Protein AF-0000000078326187 (afdb_homodimer)

Foldseek 3Di:
DDPCDPVNVVLFPDKDAWFVVQLVVQLVVCVVLVHHSCPDVDPQWGMKTANVVQQKIKTAHDAKDWDAPVVVGKIKIFGRMWIFRGHRPDTHPIPRMDIDDDDDDADWDDKDADVVHPQKIKTAGPVGDIDIDGPVVVDDDPPDDDDDD/DDPCDPVNVVLFPDKDAWFPVQLVVQLVVCVVLVHHSCPDVDPQWGMKTANPVQQKIKTAHDAKDWDAPVVVGKIKIFGRMWIFRGHRPDTHPIPRMDIDDDDDDADWDDKDADVVHPQKIKTAGPVGDIDIDGPVVVDDDPPDDDDDD

Secondary structure (DSSP, 8-state):
--S--HHHHHH-SEEEESHHHHHHHHHHHHHHTT--TTS----SEEEEEEETTTTEEEEEESS-EEEEETTTTEEEEEEEEEEEEEETTEEEEEEEEEEEE--EEEE--EEEE-SS--SEEEEE-TTS-EEEEEGGGG---TT------/--S--HHHHHH-SEEEESHHHHHHHHHHHHHHTT--TTS----SEEEEEEETTTTEEEEEESS-EEEEETTTTEEEEEEEEEEEEEETTEEEEEEEEEEEE--EEEEP-EEEE-SS--SEEEEE-TTS-EEEEEGGGG---TT------

Sequence (298 aa):
MSQVTEEIRAKATEKYTGHEICQEKSKTLLVEMGLPNGLLPLQDIVECGIIRETGYVWLIQKKKVEHKFEKIGKLVSYATEVTAIIEKGKIKKLTGVKTKELLLWVTLSDIYLDDPPTGKITFKTPTGLYRTFPTSAFEVADGVAVKEVMSQVTEEIRAKATEKYTGHEICQEKSKTLLVEMGLPNGLLPLQDIVECGIIRETGYVWLIQKKKVEHKFEKIGKLVSYATEVTAIIEKGKIKKLTGVKTKELLLWVTLSDIYLDDPPTGKITFKTPTGLYRTFPTSAFEVADGVAVKEV

Structure (mmCIF, N/CA/C/O backbone):
data_AF-0000000078326187-model_v1
#
l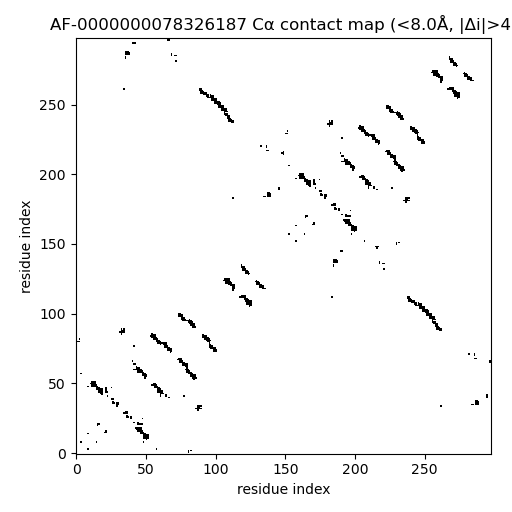oop_
_entity.id
_entity.type
_entity.pdbx_description
1 polymer 'Uncharacterized protein'
#
loop_
_atom_site.group_PDB
_atom_site.id
_atom_site.type_symbol
_atom_site.label_atom_id
_atom_site.label_alt_id
_atom_site.label_comp_id
_atom_site.label_asym_id
_atom_site.label_entity_id
_atom_site.label_seq_id
_atom_site.pdbx_PDB_ins_code
_atom_site.Cartn_x
_atom_site.Cartn_y
_atom_site.Cartn_z
_atom_site.occupancy
_atom_site.B_iso_or_equiv
_atom_site.auth_seq_id
_atom_site.auth_comp_id
_atom_site.auth_asym_id
_atom_site.auth_atom_id
_atom_site.pdbx_PDB_model_num
ATOM 1 N N . MET A 1 1 ? -15.086 -16.047 -16.5 1 64.56 1 MET A N 1
ATOM 2 C CA . MET A 1 1 ? -15.125 -17.297 -17.234 1 64.56 1 MET A CA 1
ATOM 3 C C . MET A 1 1 ? -13.82 -18.078 -17.047 1 64.56 1 MET A C 1
ATOM 5 O O . MET A 1 1 ? -12.766 -17.469 -16.828 1 64.56 1 MET A O 1
ATOM 9 N N . SER A 1 2 ? -13.992 -19.422 -16.891 1 82.38 2 SER A N 1
ATOM 10 C CA . SER A 1 2 ? -12.789 -20.234 -16.734 1 82.38 2 SER A CA 1
ATOM 11 C C . SER A 1 2 ? -11.938 -20.219 -18 1 82.38 2 SER A C 1
ATOM 13 O O . SER A 1 2 ? -12.461 -20.234 -19.109 1 82.38 2 SER A O 1
ATOM 15 N N . GLN A 1 3 ? -10.734 -20.047 -17.844 1 89.44 3 GLN A N 1
ATOM 16 C CA . GLN A 1 3 ? -9.797 -20.109 -18.969 1 89.44 3 GLN A CA 1
ATOM 17 C C . GLN A 1 3 ? -9.508 -21.547 -19.375 1 89.44 3 GLN A C 1
ATOM 19 O O . GLN A 1 3 ? -9.031 -21.797 -20.484 1 89.44 3 GLN A O 1
ATOM 24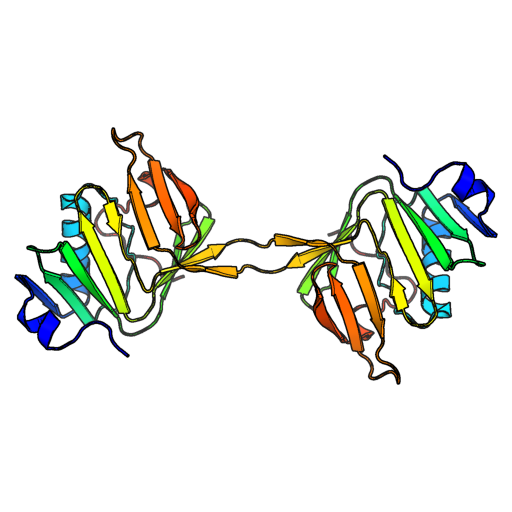 N N . VAL A 1 4 ? -9.883 -22.5 -18.547 1 95.5 4 VAL A N 1
ATOM 25 C CA . VAL A 1 4 ? -9.625 -23.906 -18.828 1 95.5 4 VAL A CA 1
ATOM 26 C C . VAL A 1 4 ? -10.883 -24.562 -19.391 1 95.5 4 VAL A C 1
ATOM 28 O O . VAL A 1 4 ? -11.719 -25.062 -18.641 1 95.5 4 VAL A O 1
ATOM 31 N N . THR A 1 5 ? -10.867 -24.641 -20.75 1 93.81 5 THR A N 1
ATOM 32 C CA . THR A 1 5 ? -12.031 -25.172 -21.453 1 93.81 5 THR A CA 1
ATOM 33 C C . THR A 1 5 ? -11.883 -26.688 -21.672 1 93.81 5 THR A C 1
ATOM 35 O O . THR A 1 5 ? -10.812 -27.25 -21.406 1 93.81 5 THR A O 1
ATOM 38 N N . GLU A 1 6 ? -12.984 -27.281 -22.109 1 94.25 6 GLU A N 1
ATOM 39 C CA . GLU A 1 6 ? -12.945 -28.703 -22.453 1 94.25 6 GLU A CA 1
ATOM 40 C C . GLU A 1 6 ? -11.953 -28.969 -23.578 1 94.25 6 GLU A C 1
ATOM 42 O O . GLU A 1 6 ? -11.305 -30.031 -23.594 1 94.25 6 GLU A O 1
ATOM 47 N N . GLU A 1 7 ? -11.82 -28.047 -24.406 1 93.5 7 GLU A N 1
ATOM 48 C CA . GLU A 1 7 ? -10.852 -28.156 -25.484 1 93.5 7 GLU A CA 1
ATOM 49 C C . GLU A 1 7 ? -9.422 -28.203 -24.953 1 93.5 7 GLU A C 1
ATOM 51 O O . GLU A 1 7 ? -8.586 -28.969 -25.438 1 93.5 7 GLU A O 1
ATOM 56 N N . ILE A 1 8 ? -9.172 -27.438 -24.016 1 94.12 8 ILE A N 1
ATOM 57 C CA . ILE A 1 8 ? -7.855 -27.406 -23.391 1 94.12 8 ILE A CA 1
ATOM 58 C C . ILE A 1 8 ? -7.602 -28.719 -22.656 1 94.12 8 ILE A C 1
ATOM 60 O O . ILE A 1 8 ? -6.535 -29.312 -22.797 1 94.12 8 ILE A O 1
ATOM 64 N N . ARG A 1 9 ? -8.586 -29.156 -22.016 1 96 9 ARG A N 1
ATOM 65 C CA . ARG A 1 9 ? -8.469 -30.422 -21.281 1 96 9 ARG A CA 1
ATOM 66 C C . ARG A 1 9 ? -8.203 -31.578 -22.234 1 96 9 ARG A C 1
ATOM 68 O O . ARG A 1 9 ? -7.43 -32.5 -21.906 1 96 9 ARG A O 1
ATOM 75 N N . ALA A 1 10 ? -8.789 -31.484 -23.344 1 95.56 10 ALA A N 1
ATOM 76 C CA . ALA A 1 10 ? -8.656 -32.562 -24.328 1 95.56 10 ALA A CA 1
ATOM 77 C C . ALA A 1 10 ? -7.242 -32.594 -24.891 1 95.56 10 ALA A C 1
ATOM 79 O O . ALA A 1 10 ? -6.777 -33.656 -25.328 1 95.56 10 ALA A O 1
ATOM 80 N N . LYS A 1 11 ? -6.578 -31.5 -24.875 1 95.69 11 LYS A N 1
ATOM 81 C CA . LYS A 1 11 ? -5.234 -31.422 -25.453 1 95.69 11 LYS A CA 1
ATOM 82 C C . LYS A 1 11 ? -4.172 -31.703 -24.391 1 95.69 11 LYS A C 1
ATOM 84 O O . LYS A 1 11 ? -2.98 -31.766 -24.703 1 95.69 11 LYS A O 1
ATOM 89 N N . ALA A 1 12 ? -4.617 -31.969 -23.219 1 97.06 12 ALA A N 1
ATOM 90 C CA . ALA A 1 12 ? -3.682 -32.125 -22.109 1 97.06 12 ALA A CA 1
ATOM 91 C C . ALA A 1 12 ? -2.801 -33.344 -22.297 1 97.06 12 ALA A C 1
ATOM 93 O O . ALA A 1 12 ? -3.295 -34.406 -22.641 1 97.06 12 ALA A O 1
ATOM 94 N N . THR A 1 13 ? -1.496 -33.156 -22.109 1 97.5 13 THR A N 1
ATOM 95 C CA . THR A 1 13 ? -0.589 -34.312 -22.047 1 97.5 13 THR A CA 1
ATOM 96 C C . THR A 1 13 ? -0.765 -35.062 -20.734 1 97.5 13 THR A C 1
ATOM 98 O O . THR A 1 13 ? -0.674 -36.281 -20.719 1 97.5 13 THR A O 1
ATOM 101 N N . GLU A 1 14 ? -0.889 -34.312 -19.656 1 97.75 14 GLU A N 1
ATOM 102 C CA . GLU A 1 14 ? -1.167 -34.844 -18.328 1 97.75 14 GLU A CA 1
ATOM 103 C C . GLU A 1 14 ? -2.307 -34.062 -17.656 1 97.75 14 GLU A C 1
ATOM 105 O O . GLU A 1 14 ? -2.4 -32.844 -17.797 1 97.75 14 GLU A O 1
ATOM 110 N N . LYS A 1 15 ? -3.158 -34.812 -17 1 98 15 L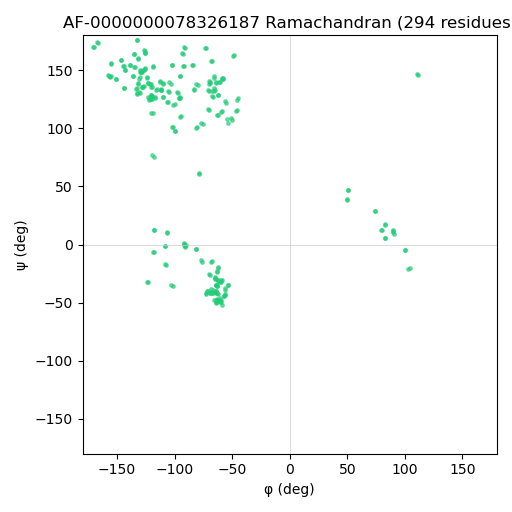YS A N 1
ATOM 111 C CA . LYS A 1 15 ? -4.238 -34.25 -16.203 1 98 15 LYS A CA 1
ATOM 112 C C . LYS A 1 15 ? -4.504 -35.062 -14.953 1 98 15 LYS A C 1
ATOM 114 O O . LYS A 1 15 ? -4.586 -36.312 -15.023 1 98 15 LYS A O 1
ATOM 119 N N . TYR A 1 16 ? -4.656 -34.406 -13.867 1 98.06 16 TYR A N 1
ATOM 120 C CA . TYR A 1 16 ? -4.867 -35.094 -12.594 1 98.06 16 TYR A CA 1
ATOM 121 C C . TYR A 1 16 ? -5.992 -34.438 -11.805 1 98.06 16 TYR A C 1
ATOM 123 O O . TYR A 1 16 ? -6.266 -33.25 -11.984 1 98.06 16 TYR A O 1
ATOM 131 N N . THR A 1 17 ? -6.637 -35.25 -10.977 1 97.62 17 THR A N 1
ATOM 132 C CA . THR A 1 17 ? -7.695 -34.75 -10.109 1 97.62 17 THR A CA 1
ATOM 133 C C . THR A 1 17 ? -7.426 -35.125 -8.656 1 97.62 17 THR A C 1
ATOM 135 O O . THR A 1 17 ? -7.016 -36.25 -8.367 1 97.62 17 THR A O 1
ATOM 138 N N . GLY A 1 18 ? -7.645 -34.156 -7.844 1 96.94 18 GLY A N 1
ATOM 139 C CA . GLY A 1 18 ? -7.453 -34.406 -6.422 1 96.94 18 GLY A CA 1
ATOM 140 C C . GLY A 1 18 ? -6.254 -33.656 -5.855 1 96.94 18 GLY A C 1
ATOM 141 O O . GLY A 1 18 ? -5.219 -33.531 -6.516 1 96.94 18 GLY A O 1
ATOM 142 N N . HIS A 1 19 ? -6.348 -33.25 -4.652 1 95.56 19 HIS A N 1
ATOM 143 C CA . HIS A 1 19 ? -5.371 -32.344 -4.016 1 95.56 19 HIS A CA 1
ATOM 144 C C . HIS A 1 19 ? -4.004 -33.031 -3.92 1 95.56 19 HIS A C 1
ATOM 146 O O . HIS A 1 19 ? -3 -32.469 -4.359 1 95.56 19 HIS A O 1
ATOM 152 N N . GLU A 1 20 ? -3.93 -34.25 -3.393 1 94.56 20 GLU A N 1
ATOM 153 C CA . GLU A 1 20 ? -2.658 -34.906 -3.104 1 94.56 20 GLU A CA 1
ATOM 154 C C . GLU A 1 20 ? -1.831 -35.094 -4.371 1 94.56 20 GLU A C 1
ATOM 156 O O . GLU A 1 20 ? -0.654 -34.75 -4.41 1 94.56 20 GLU A O 1
ATOM 161 N N . ILE A 1 21 ? -2.48 -35.625 -5.379 1 96.75 21 ILE A N 1
ATOM 162 C CA . ILE A 1 21 ? -1.737 -35.938 -6.602 1 96.75 21 ILE A CA 1
ATOM 163 C C . ILE A 1 21 ? -1.388 -34.625 -7.312 1 96.75 21 ILE A C 1
ATOM 165 O O . ILE A 1 21 ? -0.29 -34.469 -7.855 1 96.75 21 ILE A O 1
ATOM 169 N N . CYS A 1 22 ? -2.293 -33.656 -7.34 1 96.88 22 CYS A N 1
ATOM 170 C CA . CYS A 1 22 ? -2.025 -32.375 -8 1 96.88 22 CYS A CA 1
ATOM 171 C C . CYS A 1 22 ? -0.89 -31.625 -7.312 1 96.88 22 CYS A C 1
ATOM 173 O O . CYS A 1 22 ? -0.067 -30.984 -7.977 1 96.88 22 CYS A O 1
ATOM 175 N N . GLN A 1 23 ? -0.866 -31.672 -6.078 1 94.75 23 GLN A N 1
ATOM 176 C CA . GLN A 1 23 ? 0.226 -31.047 -5.34 1 94.75 23 GLN A CA 1
ATOM 177 C C . GLN A 1 23 ? 1.565 -31.688 -5.688 1 94.75 23 GLN A C 1
ATOM 179 O O . GLN A 1 23 ? 2.547 -30.984 -5.949 1 94.75 23 GLN A O 1
ATOM 184 N N . GLU A 1 24 ? 1.613 -33 -5.684 1 94.75 24 GLU A N 1
ATOM 185 C CA . GLU A 1 24 ? 2.826 -33.75 -6.012 1 94.75 24 GLU A CA 1
ATOM 186 C C . GLU A 1 24 ? 3.299 -33.406 -7.43 1 94.75 24 GLU A C 1
ATOM 188 O O . GLU A 1 24 ? 4.473 -33.094 -7.641 1 94.75 24 GLU A O 1
ATOM 193 N N . LYS A 1 25 ? 2.418 -33.5 -8.375 1 96.25 25 LYS A N 1
ATOM 194 C CA . LYS A 1 25 ? 2.781 -33.312 -9.781 1 96.25 25 LYS A CA 1
ATOM 195 C C . LYS A 1 25 ? 3.201 -31.875 -10.062 1 96.25 25 LYS A C 1
ATOM 197 O O . LYS A 1 25 ? 4.094 -31.641 -10.875 1 96.25 25 LYS A O 1
ATOM 202 N N . SER A 1 26 ? 2.502 -30.906 -9.43 1 95.88 26 SER A N 1
ATOM 203 C CA . SER A 1 26 ? 2.879 -29.516 -9.617 1 95.88 26 SER A CA 1
ATOM 204 C C . SER A 1 26 ? 4.285 -29.234 -9.086 1 95.88 26 SER A C 1
ATOM 206 O O . SER A 1 26 ? 5.082 -28.578 -9.75 1 95.88 26 SER A O 1
ATOM 208 N N . LYS A 1 27 ? 4.578 -29.797 -7.941 1 95.31 27 LYS A N 1
ATOM 209 C CA . LYS A 1 27 ? 5.914 -29.641 -7.379 1 95.31 27 LYS A CA 1
ATOM 210 C C . LYS A 1 27 ? 6.969 -30.281 -8.281 1 95.31 27 L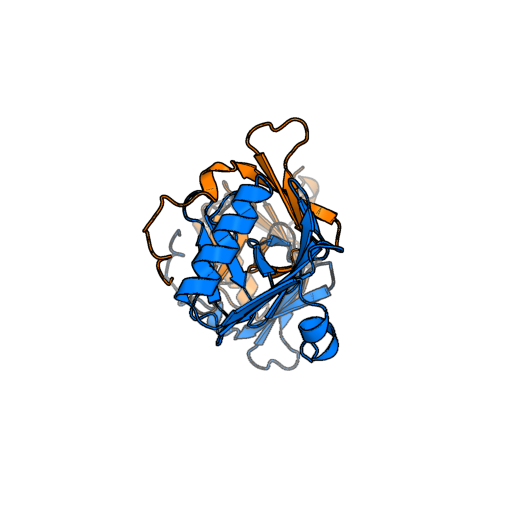YS A C 1
ATOM 212 O O . LYS A 1 27 ? 8.023 -29.688 -8.531 1 95.31 27 LYS A O 1
ATOM 217 N N . THR A 1 28 ? 6.691 -31.469 -8.68 1 95.94 28 THR A N 1
ATOM 218 C CA . THR A 1 28 ? 7.609 -32.188 -9.555 1 95.94 28 THR A CA 1
ATOM 219 C C . THR A 1 28 ? 7.879 -31.391 -10.828 1 95.94 28 THR A C 1
ATOM 221 O O . THR A 1 28 ? 9.023 -31.297 -11.289 1 95.94 28 THR A O 1
ATOM 224 N N . LEU A 1 29 ? 6.828 -30.844 -11.398 1 97.12 29 LEU A N 1
ATOM 225 C CA . LEU A 1 29 ? 6.973 -30.031 -12.609 1 97.12 29 LEU A CA 1
ATOM 226 C C . LEU A 1 29 ? 7.883 -28.844 -12.352 1 97.12 29 LEU A C 1
ATOM 228 O O . LEU A 1 29 ? 8.758 -28.531 -13.172 1 97.12 29 LEU A O 1
ATOM 232 N N . LEU A 1 30 ? 7.668 -28.109 -11.258 1 97.44 30 LEU A N 1
ATOM 233 C CA . LEU A 1 30 ? 8.5 -26.953 -10.914 1 97.44 30 LEU A CA 1
ATOM 234 C C . LEU A 1 30 ? 9.969 -27.359 -10.828 1 97.44 30 LEU A C 1
ATOM 236 O O . LEU A 1 30 ? 10.836 -26.688 -11.398 1 97.44 30 LEU A O 1
ATOM 240 N N . VAL A 1 31 ? 10.211 -28.469 -10.211 1 96.31 31 VAL A N 1
ATOM 241 C CA . VAL A 1 31 ? 11.578 -28.969 -10.055 1 96.31 31 VAL A CA 1
ATOM 242 C C . VAL A 1 31 ? 12.172 -29.297 -11.422 1 96.31 31 VAL A C 1
ATOM 244 O O . VAL A 1 31 ? 13.312 -28.938 -11.719 1 96.31 31 VAL A O 1
ATOM 247 N N . GLU A 1 32 ? 11.391 -29.984 -12.141 1 96.88 32 GLU A N 1
ATOM 248 C CA . GLU A 1 32 ? 11.82 -30.344 -13.492 1 96.88 32 GLU A CA 1
ATOM 249 C C . GLU A 1 32 ? 12.242 -29.109 -14.281 1 96.88 32 GLU A C 1
ATOM 251 O O . GLU A 1 32 ? 13.172 -29.172 -15.094 1 96.88 32 GLU A O 1
ATOM 256 N N . MET A 1 33 ? 11.602 -28.047 -14.062 1 96.75 33 MET A N 1
ATOM 257 C CA . MET A 1 33 ? 11.836 -26.828 -14.828 1 96.75 33 MET A CA 1
ATOM 258 C C . MET A 1 33 ? 12.883 -25.953 -14.141 1 96.75 33 MET A C 1
ATOM 260 O O . MET A 1 33 ? 13.148 -24.828 -14.586 1 96.75 33 MET A O 1
ATOM 264 N N . GLY A 1 34 ? 13.414 -26.391 -13.016 1 95.88 34 GLY A N 1
ATOM 265 C CA . GLY A 1 34 ? 14.461 -25.656 -12.328 1 95.88 34 GLY A CA 1
ATOM 266 C C . GLY A 1 34 ? 13.93 -24.547 -11.445 1 95.88 34 GLY A C 1
ATOM 267 O O . GLY A 1 34 ? 14.656 -23.609 -11.109 1 95.88 34 GLY A O 1
ATOM 268 N N . LEU A 1 35 ? 12.672 -24.562 -11.117 1 97 35 LEU A N 1
ATOM 269 C CA . LEU A 1 35 ? 12.047 -23.547 -10.281 1 97 35 LEU A CA 1
ATOM 270 C C . LEU A 1 35 ? 11.844 -24.062 -8.859 1 97 35 LEU A C 1
ATOM 272 O O . LEU A 1 35 ? 11.773 -25.281 -8.641 1 97 35 LEU A O 1
ATOM 276 N N . PRO A 1 36 ? 11.797 -23.125 -7.898 1 96.12 36 PRO A N 1
ATOM 277 C CA . PRO A 1 36 ? 11.555 -23.578 -6.527 1 96.12 36 PRO A CA 1
ATOM 278 C C . PRO A 1 36 ? 10.227 -24.328 -6.383 1 96.12 36 PRO A C 1
ATOM 280 O O . PRO A 1 36 ? 9.211 -23.906 -6.93 1 96.12 36 PRO A O 1
ATOM 283 N N . ASN A 1 37 ? 10.195 -25.328 -5.574 1 95.31 37 ASN A N 1
ATOM 284 C CA . ASN A 1 37 ? 9.062 -26.234 -5.484 1 95.31 37 ASN A CA 1
ATOM 285 C C . ASN A 1 37 ? 7.953 -25.672 -4.609 1 95.31 37 ASN A C 1
ATOM 287 O O . ASN A 1 37 ? 6.859 -26.234 -4.539 1 95.31 37 ASN A O 1
ATOM 291 N N . GLY A 1 38 ? 8.148 -24.5 -3.975 1 94.62 38 GLY A N 1
ATOM 292 C CA . GLY A 1 38 ? 7.164 -23.906 -3.088 1 94.62 38 GLY A CA 1
ATOM 293 C C . GLY A 1 38 ? 6.477 -22.703 -3.691 1 94.62 38 GLY A C 1
ATOM 294 O O . GLY A 1 38 ? 5.742 -21.984 -3.002 1 94.62 38 GLY A O 1
ATOM 295 N N . LEU A 1 39 ? 6.656 -22.438 -4.945 1 95.12 39 LEU A N 1
ATOM 296 C CA . LEU A 1 39 ? 6.102 -21.25 -5.586 1 95.12 39 LEU A CA 1
ATOM 297 C C . LEU A 1 39 ? 4.578 -21.281 -5.574 1 95.12 39 LEU A C 1
ATOM 299 O O . LEU A 1 39 ? 3.93 -20.234 -5.594 1 95.12 39 LEU A O 1
ATOM 303 N N . LEU A 1 40 ? 4.012 -22.484 -5.598 1 91.44 40 LEU A N 1
ATOM 304 C CA . LEU A 1 40 ? 2.566 -22.656 -5.688 1 91.44 40 LEU A CA 1
ATOM 305 C C . LEU A 1 40 ? 2.027 -23.406 -4.469 1 91.44 40 LEU A C 1
ATOM 307 O O . LEU A 1 40 ? 1.616 -24.562 -4.57 1 91.44 40 LEU A O 1
ATOM 311 N N . PRO A 1 41 ? 1.93 -22.703 -3.391 1 88 41 PRO A N 1
ATOM 312 C CA . PRO A 1 41 ? 1.402 -23.312 -2.168 1 88 41 PRO A CA 1
ATOM 313 C C . PRO A 1 41 ? -0.121 -23.406 -2.164 1 88 41 PRO A C 1
ATOM 315 O O . PRO A 1 41 ? -0.778 -22.828 -1.298 1 88 41 PRO A O 1
ATOM 318 N N . LEU A 1 42 ? -0.701 -24.109 -3.064 1 84.31 42 LEU A N 1
ATOM 319 C CA . LEU A 1 42 ? -2.145 -24.172 -3.262 1 84.31 42 LEU A CA 1
ATOM 320 C C . LEU A 1 42 ? -2.771 -25.219 -2.34 1 84.31 42 LEU A C 1
ATOM 322 O O . LEU A 1 42 ? -2.072 -26.078 -1.801 1 84.31 42 LEU A O 1
ATOM 326 N N . GLN A 1 43 ? -3.941 -25 -2.084 1 88.19 43 GLN A N 1
ATOM 327 C CA . GLN A 1 43 ? -4.707 -25.875 -1.198 1 88.19 43 GLN A CA 1
ATOM 328 C C . GLN A 1 43 ? -5.992 -26.359 -1.87 1 88.19 43 GLN A C 1
ATOM 330 O O . GLN A 1 43 ? -6.543 -25.656 -2.727 1 88.19 43 GLN A O 1
ATOM 335 N N . ASP A 1 44 ? -6.441 -27.531 -1.479 1 93.12 44 ASP A N 1
ATOM 336 C CA . ASP A 1 44 ? -7.711 -28.094 -1.938 1 93.12 44 ASP A CA 1
ATOM 337 C C . ASP A 1 44 ? -7.812 -28.047 -3.461 1 93.12 44 ASP A C 1
ATOM 339 O O . ASP A 1 44 ? -8.805 -27.562 -4.004 1 93.12 44 ASP A O 1
ATOM 343 N N . ILE A 1 45 ? -6.828 -28.438 -4.094 1 96.19 45 ILE A N 1
ATOM 344 C CA . ILE A 1 45 ? -6.805 -28.438 -5.551 1 96.19 45 ILE A CA 1
ATOM 345 C C . ILE A 1 45 ? -7.762 -29.5 -6.078 1 96.19 45 ILE A C 1
ATOM 347 O O . ILE A 1 45 ? -7.781 -30.625 -5.578 1 96.19 45 ILE A O 1
ATOM 351 N N . VAL A 1 46 ? -8.461 -29.203 -7.059 1 97.25 46 VAL A N 1
ATOM 352 C CA . VAL A 1 46 ? -9.445 -30.109 -7.637 1 97.25 46 VAL A CA 1
ATOM 353 C C . VAL A 1 46 ? -8.883 -30.719 -8.914 1 97.25 46 VAL A C 1
ATOM 355 O O . VAL A 1 46 ? -9.148 -31.891 -9.219 1 97.25 46 VAL A O 1
ATOM 358 N N . GLU A 1 47 ? -8.117 -29.922 -9.594 1 97.94 47 GLU A N 1
ATOM 359 C CA . GLU A 1 47 ? -7.621 -30.344 -10.898 1 97.94 47 GLU A CA 1
ATOM 360 C C . GLU A 1 47 ? -6.336 -29.609 -11.258 1 97.94 47 GLU A C 1
ATOM 362 O O . GLU A 1 47 ? -6.176 -28.438 -10.938 1 97.94 47 GLU A O 1
ATOM 367 N N . CYS A 1 48 ? -5.477 -30.359 -11.93 1 98.12 48 CYS A N 1
ATOM 368 C CA . CYS A 1 48 ? -4.332 -29.703 -12.562 1 98.12 48 CYS A CA 1
ATOM 369 C C . CYS A 1 48 ? -3.961 -30.422 -13.859 1 98.12 48 CYS A C 1
ATOM 371 O O . CYS A 1 48 ? -4.375 -31.562 -14.086 1 98.12 48 CYS A O 1
ATOM 373 N N . GLY A 1 49 ? -3.266 -29.75 -14.75 1 98.12 49 GLY A N 1
ATOM 374 C CA . GLY A 1 49 ? -2.855 -30.359 -16 1 98.12 49 GLY A CA 1
ATOM 375 C C . GLY A 1 49 ? -1.814 -29.547 -16.75 1 98.12 49 GLY A C 1
ATOM 376 O O . GLY A 1 49 ? -1.475 -28.438 -16.328 1 98.12 49 GLY A O 1
ATOM 377 N N . ILE A 1 50 ? -1.345 -30.141 -17.812 1 98.56 50 ILE A N 1
ATOM 378 C CA . ILE A 1 50 ? -0.331 -29.5 -18.641 1 98.56 50 ILE A CA 1
ATOM 379 C C . ILE A 1 50 ? -0.462 -29.969 -20.078 1 98.56 50 ILE A C 1
ATOM 381 O O . ILE A 1 50 ? -0.787 -31.125 -20.344 1 98.56 50 ILE A O 1
ATOM 385 N N . ILE A 1 51 ? -0.261 -29.125 -20.969 1 98.31 51 ILE A N 1
ATOM 386 C CA . ILE A 1 51 ? 0.035 -29.406 -22.359 1 98.31 51 ILE A CA 1
ATOM 387 C C . ILE A 1 51 ? 1.529 -29.234 -22.625 1 98.31 51 ILE A C 1
ATOM 389 O O . ILE A 1 51 ? 2.008 -28.109 -22.797 1 98.31 51 ILE A O 1
ATOM 393 N N . ARG A 1 52 ? 2.219 -30.312 -22.672 1 97 52 ARG A N 1
ATOM 394 C CA . ARG A 1 52 ? 3.678 -30.281 -22.688 1 97 52 ARG A CA 1
ATOM 395 C C . ARG A 1 52 ? 4.203 -29.609 -23.953 1 97 52 ARG A C 1
ATOM 397 O O . ARG A 1 52 ? 5.234 -28.938 -23.922 1 97 52 ARG A O 1
ATOM 404 N N . GLU A 1 53 ? 3.51 -29.812 -25 1 96.12 53 GLU A N 1
ATOM 405 C CA . GLU A 1 53 ? 3.932 -29.219 -26.281 1 96.12 53 GLU A CA 1
ATOM 406 C C . GLU A 1 53 ? 4.078 -27.703 -26.172 1 96.12 53 GLU A C 1
ATOM 408 O O . GLU A 1 53 ? 5 -27.125 -26.734 1 96.12 53 GLU A O 1
ATOM 413 N N . THR A 1 54 ? 3.205 -27.016 -25.453 1 96.81 54 THR A N 1
ATOM 414 C CA . THR A 1 54 ? 3.191 -25.562 -25.391 1 96.81 54 THR A CA 1
ATOM 415 C C . THR A 1 54 ? 3.711 -25.078 -24.031 1 96.81 54 THR A C 1
ATOM 417 O O . THR A 1 54 ? 4.062 -23.906 -23.875 1 96.81 54 THR A O 1
ATOM 420 N N . GLY A 1 55 ? 3.711 -25.984 -23.125 1 98.19 55 GLY A N 1
ATOM 421 C CA . GLY A 1 55 ? 4.062 -25.609 -21.766 1 98.19 55 GLY A CA 1
ATOM 422 C C . GLY A 1 55 ? 2.895 -25.016 -20.984 1 98.19 55 GLY A C 1
ATOM 423 O O . GLY A 1 55 ? 3.061 -24.562 -19.859 1 98.19 55 GLY A O 1
ATOM 424 N N . TYR A 1 56 ? 1.7 -25.031 -21.609 1 98.5 56 TYR A N 1
ATOM 425 C CA . TYR A 1 56 ? 0.526 -24.484 -20.938 1 98.5 56 TYR A CA 1
ATOM 426 C C . TYR A 1 56 ? 0.146 -25.344 -19.734 1 98.5 56 TYR A C 1
ATOM 428 O O . TYR A 1 56 ? -0.021 -26.547 -19.844 1 98.5 56 TYR A O 1
ATOM 436 N N . VAL A 1 57 ? -0.007 -24.75 -18.562 1 98.5 57 VAL A N 1
ATOM 437 C CA . VAL A 1 57 ? -0.338 -25.438 -17.328 1 98.5 57 VAL A CA 1
ATOM 438 C C . VAL A 1 57 ? -1.524 -24.734 -16.656 1 98.5 57 VAL A C 1
ATOM 440 O O . VAL A 1 57 ? -1.747 -23.547 -16.844 1 98.5 57 VAL A O 1
ATOM 443 N N . TRP A 1 58 ? -2.326 -25.484 -15.938 1 98.25 58 TRP A N 1
ATOM 444 C CA . TRP A 1 58 ? -3.404 -24.891 -15.148 1 98.25 58 TRP A CA 1
ATOM 445 C C . TRP A 1 58 ? -3.588 -25.625 -13.828 1 98.25 58 TRP A C 1
ATOM 447 O O . TRP A 1 58 ? -3.207 -26.797 -13.711 1 98.25 58 TRP A O 1
ATOM 457 N N . LEU A 1 59 ? -4.016 -24.969 -12.828 1 97.75 59 LEU A N 1
ATOM 458 C CA . LEU A 1 59 ? -4.434 -25.484 -11.523 1 97.75 59 LEU A CA 1
ATOM 459 C C . LEU A 1 59 ? -5.773 -24.875 -11.109 1 97.75 59 LEU A C 1
ATOM 461 O O . LEU A 1 59 ? -5.98 -23.672 -11.234 1 97.75 59 LEU A O 1
ATOM 465 N N . ILE A 1 60 ? -6.695 -25.734 -10.719 1 97.56 60 ILE A N 1
ATOM 466 C CA . ILE A 1 60 ? -8.008 -25.297 -10.242 1 97.56 60 ILE A CA 1
ATOM 467 C C . ILE A 1 60 ? -8.188 -25.703 -8.781 1 97.56 60 ILE A C 1
ATOM 469 O O . ILE A 1 60 ? -7.984 -26.875 -8.422 1 97.56 60 ILE A O 1
ATOM 473 N N . GLN A 1 61 ? -8.516 -24.781 -7.961 1 96.94 61 GLN A N 1
ATOM 474 C CA . GLN A 1 61 ? -8.781 -25.078 -6.559 1 96.94 61 GLN A CA 1
ATOM 475 C C . GLN A 1 61 ? -10.148 -24.562 -6.129 1 96.94 61 GLN A C 1
ATOM 477 O O . GLN A 1 61 ? -10.781 -23.797 -6.855 1 96.94 61 GLN A O 1
ATOM 482 N N . LYS A 1 62 ? -10.602 -25.016 -5.051 1 95.75 62 LYS A N 1
ATOM 483 C CA . LYS A 1 62 ? -11.977 -24.766 -4.609 1 95.75 62 LYS A CA 1
ATOM 484 C C . LYS A 1 62 ? -12.164 -23.297 -4.23 1 95.75 62 LYS A C 1
ATOM 486 O O . LYS A 1 62 ? -13.203 -22.703 -4.531 1 95.75 62 LYS A O 1
ATOM 491 N N . LYS A 1 63 ? -11.18 -22.719 -3.541 1 95.12 63 LYS A N 1
ATOM 492 C CA . LYS A 1 63 ? -11.281 -21.344 -3.076 1 95.12 63 LYS A CA 1
ATOM 493 C C . LYS A 1 63 ? -9.961 -20.594 -3.258 1 95.12 63 LYS A C 1
ATOM 495 O O . LYS A 1 63 ? -8.898 -21.219 -3.359 1 95.12 63 LYS A O 1
ATOM 500 N N . LYS A 1 64 ? -10.164 -19.344 -3.359 1 94.94 64 LYS A N 1
ATOM 501 C CA . LYS A 1 64 ? -8.984 -18.484 -3.32 1 94.94 64 LYS A CA 1
ATOM 502 C C . LYS A 1 64 ? -8.203 -18.688 -2.027 1 94.94 64 LYS A C 1
ATOM 504 O O . LYS A 1 64 ? -8.797 -18.828 -0.953 1 94.94 64 LYS A O 1
ATOM 509 N N . VAL A 1 65 ? -6.852 -18.625 -2.186 1 94.31 65 VAL A N 1
ATOM 510 C CA . VAL A 1 65 ? -6.012 -18.812 -1.006 1 94.31 65 VAL A CA 1
ATOM 511 C C . VAL A 1 65 ? -4.977 -17.688 -0.935 1 94.31 65 VAL A C 1
ATOM 513 O O . VAL A 1 65 ? -4.504 -17.203 -1.967 1 94.31 65 VAL A O 1
ATOM 516 N N . GLU A 1 66 ? -4.715 -17.266 0.25 1 93 66 GLU A N 1
ATOM 517 C CA . GLU A 1 66 ? -3.613 -16.344 0.51 1 93 66 GLU A CA 1
ATOM 518 C C . GLU A 1 66 ? -2.482 -17.047 1.267 1 93 66 GLU A C 1
ATOM 520 O O . GLU A 1 66 ? -2.73 -17.875 2.145 1 93 66 GLU A O 1
ATOM 525 N N . HIS A 1 67 ? -1.291 -16.75 0.864 1 93.25 67 HIS A N 1
ATOM 526 C CA . HIS A 1 67 ? -0.105 -17.312 1.499 1 93.25 67 HIS A CA 1
ATOM 527 C C . HIS A 1 67 ? 0.934 -16.234 1.782 1 93.25 67 HIS A C 1
ATOM 529 O O . HIS A 1 67 ? 1.244 -15.414 0.909 1 93.25 67 HIS A O 1
ATOM 535 N N . LYS A 1 68 ? 1.448 -16.297 2.986 1 90.25 68 LYS A N 1
ATOM 536 C CA . LYS A 1 68 ? 2.547 -15.414 3.344 1 90.25 68 LYS A CA 1
ATOM 537 C C . LYS A 1 68 ? 3.891 -16.141 3.258 1 90.25 68 LYS A C 1
ATOM 539 O O . LYS A 1 68 ? 4.105 -17.141 3.941 1 90.25 68 LYS A O 1
ATOM 544 N N . PHE A 1 69 ? 4.758 -15.641 2.438 1 92.25 69 PHE A N 1
ATOM 545 C CA . PHE A 1 69 ? 6.145 -16.094 2.453 1 92.25 69 PHE A CA 1
ATOM 546 C C . PHE A 1 69 ? 6.93 -15.406 3.562 1 92.25 69 PHE A C 1
ATOM 548 O O . PHE A 1 69 ? 7.387 -14.273 3.395 1 92.25 69 PHE A O 1
ATOM 555 N N . GLU A 1 70 ? 7.09 -16.094 4.613 1 87 70 GLU A N 1
ATOM 556 C CA . GLU A 1 70 ? 7.594 -15.508 5.848 1 87 70 GLU A CA 1
ATOM 557 C C . GLU A 1 70 ? 9.016 -14.992 5.668 1 87 70 GLU A C 1
ATOM 559 O O . GLU A 1 70 ? 9.391 -13.969 6.25 1 87 70 GLU A O 1
ATOM 564 N N . LYS A 1 71 ? 9.758 -15.695 4.879 1 86.81 71 LYS A N 1
ATOM 565 C CA . LYS A 1 71 ? 11.172 -15.336 4.742 1 86.81 71 LYS A CA 1
ATOM 566 C C . LYS A 1 71 ? 11.328 -13.953 4.105 1 86.81 71 LYS A C 1
ATOM 568 O O . LYS A 1 71 ? 12.32 -13.266 4.344 1 86.81 71 LYS A O 1
ATOM 573 N N . ILE A 1 72 ? 10.352 -13.578 3.277 1 90.44 72 ILE A N 1
ATOM 574 C CA . ILE A 1 72 ? 10.492 -12.297 2.59 1 90.44 72 ILE A CA 1
ATOM 575 C C . ILE A 1 72 ? 9.352 -11.367 2.998 1 90.44 72 ILE A C 1
ATOM 577 O O . ILE A 1 72 ? 9.289 -10.219 2.557 1 90.44 72 ILE A O 1
ATOM 581 N N . GLY A 1 73 ? 8.461 -11.852 3.709 1 86 73 GLY A N 1
ATOM 582 C CA . GLY A 1 73 ? 7.371 -11.031 4.227 1 86 73 GLY A CA 1
ATOM 583 C C . GLY A 1 73 ? 6.352 -10.656 3.168 1 86 73 GLY A C 1
ATOM 584 O O . GLY A 1 73 ? 5.723 -9.602 3.254 1 86 73 GLY A O 1
ATOM 585 N N . LYS A 1 74 ? 6.16 -11.398 2.197 1 86.69 74 LYS A N 1
ATOM 586 C CA . LYS A 1 74 ? 5.242 -11.086 1.109 1 86.69 74 LYS A CA 1
ATOM 587 C C . LYS A 1 74 ? 3.967 -11.914 1.205 1 86.69 74 LYS A C 1
ATOM 589 O O . LYS A 1 74 ? 4.027 -13.125 1.438 1 86.69 74 LYS A O 1
ATOM 594 N N . LEU A 1 75 ? 2.875 -11.211 1.082 1 89.19 75 LEU A N 1
ATOM 595 C CA . LEU A 1 75 ? 1.583 -11.883 1 1 89.19 75 LEU A CA 1
ATOM 596 C C . LEU A 1 75 ? 1.147 -12.047 -0.452 1 89.19 75 LEU A C 1
ATOM 598 O O . LEU A 1 75 ? 1.121 -11.078 -1.211 1 89.19 75 LEU A O 1
ATOM 602 N N . VAL A 1 76 ? 0.841 -13.305 -0.786 1 93.94 76 VAL A N 1
ATOM 603 C CA . VAL A 1 76 ? 0.439 -13.625 -2.15 1 93.94 76 VAL A CA 1
ATOM 604 C C . VAL A 1 76 ? -0.938 -14.289 -2.143 1 93.94 76 VAL A C 1
ATOM 606 O O . VAL A 1 76 ? -1.232 -15.109 -1.275 1 93.94 76 VAL A O 1
ATOM 609 N N . SER A 1 77 ? -1.708 -13.883 -3.107 1 95.44 77 SER A N 1
ATOM 610 C CA . SER A 1 77 ? -3.018 -14.5 -3.289 1 95.44 77 SER A CA 1
ATOM 611 C C . SER A 1 77 ? -3.072 -15.305 -4.582 1 95.44 77 SER A C 1
ATOM 613 O O . SER A 1 77 ? -2.557 -14.875 -5.613 1 95.44 77 SER A O 1
ATOM 615 N N . TYR A 1 78 ? -3.746 -16.484 -4.473 1 96.88 78 TYR A N 1
ATOM 616 C CA . TYR A 1 78 ? -3.967 -17.359 -5.609 1 96.88 78 TYR A CA 1
ATOM 617 C C . TYR A 1 78 ? -5.457 -17.562 -5.867 1 96.88 78 TYR A C 1
ATOM 619 O O . TYR A 1 78 ? -6.195 -18 -4.984 1 96.88 78 TYR A O 1
ATOM 627 N N . ALA A 1 79 ? -5.879 -17.281 -7.09 1 97.06 79 ALA A N 1
ATOM 628 C CA . ALA A 1 79 ? -7.281 -17.406 -7.48 1 97.06 79 ALA A CA 1
ATOM 629 C C . ALA A 1 79 ? -7.688 -18.875 -7.613 1 97.06 79 ALA A C 1
ATOM 631 O O . ALA A 1 79 ? -6.844 -19.766 -7.504 1 97.06 79 ALA A O 1
ATOM 632 N N . THR A 1 80 ? -8.977 -19.141 -7.75 1 97.19 80 THR A N 1
ATOM 633 C CA . THR A 1 80 ? -9.492 -20.484 -7.922 1 97.19 80 THR A CA 1
ATOM 634 C C . THR A 1 80 ? -8.898 -21.141 -9.172 1 97.19 80 THR A C 1
ATOM 636 O O . THR A 1 80 ? -8.766 -22.359 -9.234 1 97.19 80 THR A O 1
ATOM 639 N N . GLU A 1 81 ? -8.609 -20.312 -10.125 1 97.69 81 GLU A N 1
ATOM 640 C CA . GLU A 1 81 ? -7.961 -20.797 -11.344 1 97.69 81 GLU A CA 1
ATOM 641 C C . GLU A 1 81 ? -6.633 -20.078 -11.578 1 97.69 81 GLU A C 1
ATOM 643 O O . GLU A 1 81 ? -6.582 -18.844 -11.609 1 97.69 81 GLU A O 1
ATOM 648 N N . VAL A 1 82 ? -5.578 -20.875 -11.711 1 97.94 82 VAL A N 1
ATOM 649 C CA . VAL A 1 82 ? -4.25 -20.375 -12.039 1 97.94 82 VAL A CA 1
ATOM 650 C C . VAL A 1 82 ? -3.762 -21.016 -13.344 1 97.94 82 VAL A C 1
ATOM 652 O O . VAL A 1 82 ? -3.818 -22.234 -13.5 1 97.94 82 VAL A O 1
ATOM 655 N N . THR A 1 83 ? -3.301 -20.203 -14.312 1 98.31 83 THR A N 1
ATOM 656 C CA . THR A 1 83 ? -2.754 -20.719 -15.562 1 98.31 83 THR A CA 1
ATOM 657 C C . THR A 1 83 ? -1.424 -20.047 -15.891 1 98.31 83 THR A C 1
ATOM 659 O O . THR A 1 83 ? -1.123 -18.969 -15.367 1 98.31 83 THR A O 1
ATOM 662 N N . ALA A 1 84 ? -0.692 -20.703 -16.734 1 98.44 84 ALA A N 1
ATOM 663 C CA . ALA A 1 84 ? 0.58 -20.141 -17.156 1 98.44 84 ALA A CA 1
ATOM 664 C C . ALA A 1 84 ? 1.179 -20.938 -18.312 1 98.44 84 ALA A C 1
ATOM 666 O O . ALA A 1 84 ? 0.647 -21.984 -18.703 1 98.44 84 ALA A O 1
ATOM 667 N N . ILE A 1 85 ? 2.229 -20.406 -18.906 1 98.81 85 ILE A N 1
ATOM 668 C CA . ILE A 1 85 ? 3.162 -21.141 -19.75 1 98.81 85 ILE A CA 1
ATOM 669 C C . ILE A 1 85 ? 4.477 -21.359 -19 1 98.81 85 ILE A C 1
ATOM 671 O O . ILE A 1 85 ? 5.129 -20.391 -18.594 1 98.81 85 ILE A O 1
ATOM 675 N N . ILE A 1 86 ? 4.836 -22.594 -18.875 1 98.5 86 ILE A N 1
ATOM 676 C CA . ILE A 1 86 ? 6.035 -22.891 -18.094 1 98.5 86 ILE A CA 1
ATOM 677 C C . ILE A 1 86 ? 7.133 -23.406 -19.031 1 98.5 86 ILE A C 1
ATOM 679 O O . ILE A 1 86 ? 6.863 -24.188 -19.938 1 98.5 86 ILE A O 1
ATOM 683 N N . GLU A 1 87 ? 8.281 -22.891 -18.875 1 97.5 87 GLU A N 1
ATOM 684 C CA . GLU A 1 87 ? 9.523 -23.312 -19.531 1 97.5 87 GLU A CA 1
ATOM 685 C C . GLU A 1 87 ? 10.664 -23.438 -18.516 1 97.5 87 GLU A C 1
ATOM 687 O O . GLU A 1 87 ? 10.477 -23.172 -17.328 1 97.5 87 GLU A O 1
ATOM 692 N N . LYS A 1 88 ? 11.734 -23.875 -19.047 1 96.94 88 LYS A N 1
ATOM 693 C CA . LYS A 1 88 ? 12.891 -24.016 -18.156 1 96.94 88 LYS A CA 1
ATOM 694 C C . LYS A 1 88 ? 13.258 -22.672 -17.531 1 96.94 88 LYS A C 1
ATOM 696 O O . LYS A 1 88 ? 13.578 -21.719 -18.234 1 96.94 88 LYS A O 1
ATOM 701 N N . GLY A 1 89 ? 13.086 -22.625 -16.297 1 97 89 GLY A N 1
ATOM 702 C CA . GLY A 1 89 ? 13.523 -21.469 -15.523 1 97 89 GLY A CA 1
ATOM 703 C C . GLY A 1 89 ? 12.555 -20.312 -15.602 1 97 89 GLY A C 1
ATOM 704 O O . GLY A 1 89 ? 12.883 -19.188 -15.188 1 97 89 GLY A O 1
ATOM 705 N N . LYS A 1 90 ? 11.422 -20.531 -16.094 1 97.56 90 LYS A N 1
ATOM 706 C CA . LYS A 1 90 ? 10.578 -19.359 -16.266 1 97.56 90 LYS A CA 1
ATOM 707 C C . LYS A 1 90 ? 9.102 -19.734 -16.328 1 97.56 90 LYS A C 1
ATOM 709 O O . LYS A 1 90 ? 8.758 -20.812 -16.812 1 97.56 90 LYS A O 1
ATOM 714 N N . ILE A 1 91 ? 8.266 -18.938 -15.812 1 98.5 91 ILE A N 1
ATOM 715 C CA . ILE A 1 91 ? 6.812 -18.953 -15.961 1 98.5 91 ILE A CA 1
ATOM 716 C C . ILE A 1 91 ? 6.34 -17.641 -16.594 1 98.5 91 ILE A C 1
ATOM 718 O O . ILE A 1 91 ? 6.711 -16.562 -16.156 1 98.5 91 ILE A O 1
ATOM 722 N N . LYS A 1 92 ? 5.598 -17.781 -17.625 1 98.19 92 LYS A N 1
ATOM 723 C CA . LYS A 1 92 ? 5.066 -16.594 -18.297 1 98.19 92 LYS A CA 1
ATOM 724 C C . LYS A 1 92 ? 3.547 -16.672 -18.438 1 98.19 92 LYS A C 1
ATOM 726 O O . LYS A 1 92 ? 2.955 -17.734 -18.219 1 98.19 92 LYS A O 1
ATOM 731 N N . LYS A 1 93 ? 2.965 -15.484 -18.812 1 97.94 93 LYS A N 1
ATOM 732 C CA . LYS A 1 93 ? 1.521 -15.367 -19 1 97.94 93 LYS A CA 1
ATOM 733 C C . LYS A 1 93 ? 0.763 -15.938 -17.797 1 97.94 93 LYS A C 1
ATOM 735 O O . LYS A 1 93 ? -0.212 -16.672 -17.969 1 97.94 93 LYS A O 1
ATOM 740 N N . LEU A 1 94 ? 1.299 -15.688 -16.703 1 98.38 94 LEU A N 1
ATOM 741 C CA . LEU A 1 94 ? 0.714 -16.156 -15.445 1 98.38 94 LEU A CA 1
ATOM 742 C C . LEU A 1 94 ? -0.57 -15.391 -15.133 1 98.38 94 LEU A C 1
ATOM 744 O O . LEU A 1 94 ? -0.613 -14.164 -15.242 1 98.38 94 LEU A O 1
ATOM 748 N N . THR A 1 95 ? -1.587 -16.141 -14.781 1 97.62 95 THR A N 1
ATOM 749 C CA . THR A 1 95 ? -2.842 -15.523 -14.359 1 97.62 95 THR A CA 1
ATOM 750 C C . THR A 1 95 ? -3.275 -16.062 -13 1 97.62 95 THR A C 1
ATOM 752 O O . THR A 1 95 ? -2.898 -17.188 -12.625 1 97.62 95 THR A O 1
ATOM 755 N N . GLY A 1 96 ? -3.984 -15.273 -12.203 1 97.19 96 GLY A N 1
ATOM 756 C CA . GLY A 1 96 ? -4.598 -15.727 -10.969 1 97.19 96 GLY A CA 1
ATOM 757 C C . GLY A 1 96 ? -3.689 -15.578 -9.758 1 97.19 96 GLY A C 1
ATOM 758 O O . GLY A 1 96 ? -3.965 -16.125 -8.695 1 97.19 96 GLY A O 1
ATOM 759 N N . VAL A 1 97 ? -2.568 -14.875 -9.906 1 97.31 97 VAL A N 1
ATOM 760 C CA . VAL A 1 97 ? -1.651 -14.68 -8.789 1 97.31 97 VAL A CA 1
ATOM 761 C C . VAL A 1 97 ? -1.439 -13.188 -8.555 1 97.31 97 VAL A C 1
ATOM 763 O O . VAL A 1 97 ? -1.125 -12.445 -9.484 1 97.31 97 VAL A O 1
ATOM 766 N N . LYS A 1 98 ? -1.662 -12.797 -7.32 1 94.19 98 LYS A N 1
ATOM 767 C CA . LYS A 1 98 ? -1.464 -11.406 -6.926 1 94.19 98 LYS A CA 1
ATOM 768 C C . LYS A 1 98 ? -0.603 -11.312 -5.668 1 94.19 98 LYS A C 1
ATOM 770 O O . LYS A 1 98 ? -0.608 -12.219 -4.836 1 94.19 98 LYS A O 1
ATOM 775 N N . THR A 1 99 ? 0.115 -10.266 -5.621 1 92.75 99 THR A N 1
ATOM 776 C CA . THR A 1 99 ? 0.892 -10 -4.414 1 92.75 99 THR A CA 1
ATOM 777 C C . THR A 1 99 ? 0.469 -8.68 -3.781 1 92.75 99 THR A C 1
ATOM 779 O O . THR A 1 99 ? 0.196 -7.703 -4.488 1 92.75 99 THR A O 1
ATOM 782 N N . LYS A 1 100 ? 0.361 -8.852 -2.541 1 85.06 100 LYS A N 1
ATOM 783 C CA . LYS A 1 100 ? 0.032 -7.637 -1.805 1 85.06 100 LYS A CA 1
ATOM 784 C C . LYS A 1 100 ? 1.25 -6.727 -1.673 1 85.06 100 LYS A C 1
ATOM 786 O O . LYS A 1 100 ? 2.291 -7.145 -1.158 1 85.06 100 LYS A O 1
ATOM 791 N N . GLU A 1 101 ? 1.329 -5.773 -2.361 1 75.25 101 GLU A N 1
ATOM 792 C CA . GLU A 1 101 ? 2.4 -4.781 -2.299 1 75.25 101 GLU A CA 1
ATOM 793 C C . GLU A 1 101 ? 2.002 -3.594 -1.429 1 75.25 101 GLU A C 1
ATOM 795 O O . GLU A 1 101 ? 0.821 -3.26 -1.329 1 75.25 101 GLU A O 1
ATOM 800 N N . LEU A 1 102 ? 3.033 -3.516 -0.559 1 59.62 102 LEU A N 1
ATOM 801 C CA . LEU A 1 102 ? 2.928 -2.531 0.512 1 59.62 102 LEU A CA 1
ATOM 802 C C . LEU A 1 102 ? 2.543 -1.164 -0.044 1 59.62 102 LEU A C 1
ATOM 804 O O . LEU A 1 102 ? 2.879 -0.835 -1.184 1 59.62 102 LEU A O 1
ATOM 808 N N . LEU A 1 103 ? 2.143 -0.46 0.731 1 62.38 103 LEU A N 1
ATOM 809 C CA . LEU A 1 103 ? 1.56 0.816 1.133 1 62.38 103 LEU A CA 1
ATOM 810 C C . LEU A 1 103 ? 2.418 1.98 0.651 1 62.38 103 LEU A C 1
ATOM 812 O O . LEU A 1 103 ? 3.645 1.871 0.592 1 62.38 103 LEU A O 1
ATOM 816 N N . LEU A 1 104 ? 1.896 2.561 -0.237 1 72.12 104 LEU A N 1
ATOM 817 C CA . LEU A 1 104 ? 2.57 3.779 -0.667 1 72.12 104 LEU A CA 1
ATOM 818 C C . LEU A 1 104 ? 2.182 4.957 0.219 1 72.12 104 LEU A C 1
ATOM 820 O O . LEU A 1 104 ? 1.065 5.004 0.743 1 72.12 104 LEU A O 1
ATOM 824 N N . TRP A 1 105 ? 3.223 5.742 0.645 1 82.75 105 TRP A N 1
ATOM 825 C CA . TRP A 1 105 ? 2.924 7.043 1.232 1 82.75 105 TRP A CA 1
ATOM 826 C C . TRP A 1 105 ? 2.438 8.023 0.169 1 82.75 105 TRP A C 1
ATOM 828 O O . TRP A 1 105 ? 3.084 8.195 -0.867 1 82.75 105 TRP A O 1
ATOM 838 N N . VAL A 1 106 ? 1.328 8.414 0.299 1 88.25 106 VAL A N 1
ATOM 839 C CA . VAL A 1 106 ? 0.777 9.391 -0.64 1 88.25 106 VAL A CA 1
ATOM 840 C C . VAL A 1 106 ? 0.72 10.766 0.017 1 88.25 106 VAL A C 1
ATOM 842 O O . VAL A 1 106 ? 0.345 10.891 1.186 1 88.25 106 VAL A O 1
ATOM 845 N N . THR A 1 107 ? 1.068 11.836 -0.777 1 94.19 107 THR A N 1
ATOM 846 C CA . THR A 1 107 ? 1.07 13.203 -0.272 1 94.19 107 THR A CA 1
ATOM 847 C C . THR A 1 107 ? -0.34 13.781 -0.285 1 94.19 107 THR A C 1
ATOM 849 O O . THR A 1 107 ? -1.086 13.594 -1.249 1 94.19 107 THR A O 1
ATOM 852 N N . LEU A 1 108 ? -0.686 14.484 0.755 1 96.5 108 LEU A N 1
ATOM 853 C CA . LEU A 1 108 ? -1.945 15.219 0.798 1 96.5 108 LEU A CA 1
ATOM 854 C C . LEU A 1 108 ? -1.741 16.672 0.381 1 96.5 108 LEU A C 1
ATOM 856 O O . LEU A 1 108 ? -0.71 17.281 0.69 1 96.5 108 LEU A O 1
ATOM 860 N N . SER A 1 109 ? -2.793 17.172 -0.307 1 97.94 109 SER A N 1
ATOM 861 C CA . SER A 1 109 ? -2.68 18.562 -0.746 1 97.94 109 SER A CA 1
ATOM 862 C C . SER A 1 109 ? -3.838 19.406 -0.223 1 97.94 109 SER A C 1
ATOM 864 O O . SER A 1 109 ? -3.693 20.609 -0.03 1 97.94 109 SER A O 1
ATOM 866 N N . ASP A 1 110 ? -4.977 18.75 -0.091 1 98.25 110 ASP A N 1
ATOM 867 C CA . ASP A 1 110 ? -6.164 19.5 0.319 1 98.25 110 ASP A CA 1
ATOM 868 C C . ASP A 1 110 ? -6.957 18.734 1.378 1 98.25 110 ASP A C 1
ATOM 870 O O . ASP A 1 110 ? -7.008 17.5 1.354 1 98.25 110 ASP A O 1
ATOM 874 N N . ILE A 1 111 ? -7.512 19.516 2.262 1 98.44 111 ILE A N 1
ATOM 875 C CA . ILE A 1 111 ? -8.484 19.031 3.242 1 98.44 111 ILE A CA 1
ATOM 876 C C . ILE A 1 111 ? -9.703 19.953 3.242 1 98.44 111 ILE A C 1
ATOM 878 O O . ILE A 1 111 ? -9.57 21.172 3.279 1 98.44 111 ILE A O 1
ATOM 882 N N . TYR A 1 112 ? -10.898 19.375 3.164 1 98.06 112 TYR A N 1
ATOM 883 C CA . TYR A 1 112 ? -12.031 20.297 3.197 1 98.06 112 TYR A CA 1
ATOM 884 C C . TYR A 1 112 ? -13.281 19.594 3.703 1 98.06 112 TYR A C 1
ATOM 886 O O . TYR A 1 112 ? -13.414 18.375 3.572 1 98.06 112 TYR A O 1
ATOM 894 N N . LEU A 1 113 ? -14.125 20.391 4.191 1 97.44 113 LEU A N 1
ATOM 895 C CA . LEU A 1 113 ? -15.445 19.953 4.633 1 97.44 113 LEU A CA 1
ATOM 896 C C . LEU A 1 113 ? -16.469 20.109 3.512 1 97.44 113 LEU A C 1
ATOM 898 O O . LEU A 1 113 ? -16.297 20.938 2.619 1 97.44 113 LEU A O 1
ATOM 902 N N . ASP A 1 114 ? -17.438 19.234 3.701 1 89.94 114 ASP A N 1
ATOM 903 C CA . ASP A 1 114 ? -18.562 19.453 2.805 1 89.94 114 ASP A CA 1
ATOM 904 C C . ASP A 1 114 ? -19.266 20.781 3.105 1 89.94 114 ASP A C 1
ATOM 906 O O . ASP A 1 114 ? -19.266 21.234 4.25 1 89.94 114 ASP A O 1
ATOM 910 N N . ASP A 1 115 ? -19.734 21.422 2.148 1 87 115 ASP A N 1
ATOM 911 C CA . ASP A 1 115 ? -20.578 22.594 2.283 1 87 115 ASP A CA 1
ATOM 912 C C . ASP A 1 115 ? -21.938 22.375 1.614 1 87 115 ASP A C 1
ATOM 914 O O . ASP A 1 115 ? -22.016 22.312 0.386 1 87 115 ASP A O 1
ATOM 918 N N . PRO A 1 116 ? -22.969 22.328 2.391 1 89.94 116 PRO A N 1
ATOM 919 C CA . PRO A 1 116 ? -23.078 22.438 3.848 1 89.94 116 PRO A CA 1
ATOM 920 C C . PRO A 1 116 ? -22.438 21.25 4.578 1 89.94 116 PRO A C 1
ATOM 922 O O . PRO A 1 116 ? -22.312 20.172 4.004 1 89.94 116 PRO A O 1
ATOM 925 N N . PRO A 1 117 ? -22.062 21.453 5.879 1 87.44 117 PRO A N 1
ATOM 926 C CA . PRO A 1 117 ? -21.391 20.391 6.629 1 87.44 117 PRO A CA 1
ATOM 927 C C . PRO A 1 117 ? -22.25 19.141 6.812 1 87.44 117 PRO A C 1
ATOM 929 O O . PRO A 1 117 ? -23.422 19.25 7.172 1 87.44 117 PRO A O 1
ATOM 932 N N . THR A 1 118 ? -21.734 18 6.477 1 93.06 118 THR A N 1
ATOM 933 C CA . THR A 1 118 ? -22.406 16.719 6.621 1 93.06 118 THR A CA 1
ATOM 934 C C . THR A 1 118 ? -21.781 15.906 7.75 1 93.06 118 THR A C 1
ATOM 936 O O . THR A 1 118 ? -22.219 14.789 8.031 1 93.06 118 THR A O 1
ATOM 939 N N . GLY A 1 119 ? -20.797 16.438 8.344 1 94.31 119 GLY A N 1
ATOM 940 C CA . GLY A 1 119 ? -20.078 15.695 9.359 1 94.31 119 GLY A CA 1
ATOM 941 C C . GLY A 1 119 ? -18.922 14.891 8.797 1 94.31 119 GLY A C 1
ATOM 942 O O . GLY A 1 119 ? -18.359 14.031 9.484 1 94.31 119 GLY A O 1
ATOM 943 N N . LYS A 1 120 ? -18.609 15.219 7.504 1 96.06 120 LYS A N 1
ATOM 944 C CA . LYS A 1 120 ? -17.516 14.5 6.859 1 96.06 120 LYS A CA 1
ATOM 945 C C . LYS A 1 120 ? -16.391 15.461 6.453 1 96.06 120 LYS A C 1
ATOM 947 O O . LYS A 1 120 ? -16.641 16.656 6.27 1 96.06 120 LYS A O 1
ATOM 952 N N . ILE A 1 121 ? -15.273 14.891 6.402 1 97.25 121 ILE A N 1
ATOM 953 C CA . ILE A 1 121 ? -14.078 15.633 6 1 97.25 121 ILE A CA 1
ATOM 954 C C . ILE A 1 121 ? -13.359 14.875 4.883 1 97.25 121 ILE A C 1
ATOM 956 O O . ILE A 1 121 ? -13.234 13.648 4.938 1 97.25 121 ILE A O 1
ATOM 960 N N . THR A 1 122 ? -12.93 15.562 3.857 1 97.69 122 THR A N 1
ATOM 961 C CA . THR A 1 122 ? -12.305 14.953 2.688 1 97.69 122 THR A CA 1
ATOM 962 C C . THR A 1 122 ? -10.828 15.328 2.607 1 97.69 122 THR A C 1
ATOM 964 O O . THR A 1 122 ? -10.469 16.5 2.803 1 97.69 122 THR A O 1
ATOM 967 N N . PHE A 1 123 ? -10.016 14.336 2.379 1 97.5 123 PHE A N 1
ATOM 968 C CA . PHE A 1 123 ? -8.586 14.492 2.131 1 97.5 123 PHE A CA 1
ATOM 969 C C . PHE A 1 123 ? -8.25 14.172 0.677 1 97.5 123 PHE A C 1
ATOM 971 O O . PHE A 1 123 ? -8.625 13.117 0.166 1 97.5 123 PHE A O 1
ATOM 978 N N . LYS A 1 124 ? -7.582 15.094 0.049 1 96 124 LYS A N 1
ATOM 979 C CA . LYS A 1 124 ? -7.332 14.953 -1.382 1 96 124 LYS A CA 1
ATOM 980 C C . LYS A 1 124 ? -5.836 15.031 -1.687 1 96 124 LYS A C 1
ATOM 982 O O . LYS A 1 124 ? -5.109 15.805 -1.061 1 96 124 LYS A O 1
ATOM 987 N N . THR A 1 125 ? -5.395 14.227 -2.664 1 94.69 125 THR A N 1
ATOM 988 C CA . THR A 1 125 ? -4.016 14.25 -3.143 1 94.69 125 THR A CA 1
ATOM 989 C C . THR A 1 125 ? -3.875 15.188 -4.34 1 94.69 125 THR A C 1
ATOM 991 O O . THR A 1 125 ? -4.871 15.555 -4.965 1 94.69 125 THR A O 1
ATOM 994 N N . PRO A 1 126 ? -2.607 15.539 -4.641 1 92 126 PRO A N 1
ATOM 995 C CA . PRO A 1 126 ? -2.396 16.375 -5.82 1 92 126 PRO A CA 1
ATOM 996 C C . PRO A 1 126 ? -2.846 15.695 -7.113 1 92 126 PRO A C 1
ATOM 998 O O . PRO A 1 126 ? -3.189 16.375 -8.086 1 92 126 PRO A O 1
ATOM 1001 N N . THR A 1 127 ? -2.947 14.336 -7.039 1 86.56 127 THR A N 1
ATOM 1002 C CA . THR A 1 127 ? -3.311 13.609 -8.25 1 86.56 127 THR A CA 1
ATOM 1003 C C . THR A 1 127 ? -4.824 13.445 -8.352 1 86.56 127 THR A C 1
ATOM 1005 O O . THR A 1 127 ? -5.324 12.789 -9.266 1 86.56 127 THR A O 1
ATOM 1008 N N . GLY A 1 128 ? -5.496 13.914 -7.41 1 87.12 128 GLY A N 1
ATOM 1009 C CA . GLY A 1 128 ? -6.945 13.922 -7.477 1 87.12 128 GLY A CA 1
ATOM 1010 C C . GLY A 1 128 ? -7.586 12.789 -6.699 1 87.12 128 GLY A C 1
ATOM 1011 O O . GLY A 1 128 ? -8.812 12.68 -6.641 1 87.12 128 GLY A O 1
ATOM 1012 N N . LEU A 1 129 ? -6.746 11.859 -6.125 1 83.75 129 LEU A N 1
ATOM 1013 C CA . LEU A 1 129 ? -7.301 10.836 -5.242 1 83.75 129 LEU A CA 1
ATOM 1014 C C . LEU A 1 129 ? -7.789 11.461 -3.936 1 83.75 129 LEU A C 1
ATOM 1016 O O . LEU A 1 129 ? -7.25 12.469 -3.479 1 83.75 129 LEU A O 1
ATOM 1020 N N . TYR A 1 130 ? -8.969 10.898 -3.52 1 90.62 130 TYR A N 1
ATOM 1021 C CA . TYR A 1 130 ? -9.453 11.445 -2.258 1 90.62 130 TYR A CA 1
ATOM 1022 C C . TYR A 1 130 ? -10.117 10.367 -1.412 1 90.62 130 TYR A C 1
ATOM 1024 O O . TYR A 1 130 ? -10.5 9.312 -1.927 1 90.62 130 TYR A O 1
ATOM 1032 N N . ARG A 1 131 ? -10.094 10.594 -0.111 1 91.06 131 ARG A N 1
ATOM 1033 C CA . ARG A 1 131 ? -10.859 9.812 0.856 1 91.06 131 ARG A CA 1
ATOM 1034 C C . ARG A 1 131 ? -11.672 10.727 1.773 1 91.06 131 ARG A C 1
ATOM 1036 O O . ARG A 1 131 ? -11.258 11.852 2.068 1 91.06 131 ARG A O 1
ATOM 1043 N N . THR A 1 132 ? -12.789 10.227 2.195 1 94.12 132 THR A N 1
ATOM 1044 C CA . THR A 1 132 ? -13.664 10.961 3.102 1 94.12 132 THR A CA 1
ATOM 1045 C C . THR A 1 132 ? -13.883 10.18 4.395 1 94.12 132 THR A C 1
ATOM 1047 O O . THR A 1 132 ? -14.078 8.961 4.367 1 94.12 132 THR A O 1
ATOM 1050 N N . PHE A 1 133 ? -13.852 10.852 5.512 1 94.88 133 PHE A N 1
ATOM 1051 C CA . PHE A 1 133 ? -14 10.242 6.824 1 94.88 133 PHE A CA 1
ATOM 1052 C C . PHE A 1 133 ? -14.945 11.062 7.699 1 94.88 133 PHE A C 1
ATOM 1054 O O . PHE A 1 133 ? -15.227 12.227 7.395 1 94.88 133 PHE A O 1
ATOM 1061 N N . PRO A 1 134 ? -15.469 10.547 8.781 1 95.38 134 PRO A N 1
ATOM 1062 C CA . PRO A 1 134 ? -16.172 11.375 9.766 1 95.38 134 PRO A CA 1
ATOM 1063 C C . PRO A 1 134 ? -15.266 12.398 10.438 1 95.38 134 PRO A C 1
ATOM 1065 O O . PRO A 1 134 ? -14.133 12.07 10.812 1 95.38 134 PRO A O 1
ATOM 1068 N N . THR A 1 135 ? -15.758 13.594 10.641 1 95.56 135 THR A N 1
ATOM 1069 C CA . THR A 1 135 ? -14.977 14.641 11.281 1 95.56 135 THR A CA 1
ATOM 1070 C C . THR A 1 135 ? -14.602 14.242 12.703 1 95.56 135 THR A C 1
ATOM 1072 O O . THR A 1 135 ? -13.531 14.602 13.195 1 95.56 135 THR A O 1
ATOM 1075 N N . SER A 1 136 ? -15.422 13.492 13.32 1 93.44 136 SER A N 1
ATOM 1076 C CA . SER A 1 136 ? -15.242 13.102 14.711 1 93.44 136 SER A CA 1
ATOM 1077 C C . SER A 1 136 ? -13.977 12.266 14.891 1 93.44 136 SER A C 1
ATOM 1079 O O . SER A 1 136 ? -13.406 12.219 15.984 1 93.44 136 SER A O 1
ATOM 1081 N N . ALA A 1 137 ? -13.547 11.633 13.828 1 93.5 137 ALA A N 1
ATOM 1082 C CA . ALA A 1 137 ? -12.352 10.797 13.898 1 93.5 137 ALA A CA 1
ATOM 1083 C C . ALA A 1 137 ? -11.102 11.641 14.133 1 93.5 137 ALA A C 1
ATOM 1085 O O . ALA A 1 137 ? -10.055 11.109 14.523 1 93.5 137 ALA A O 1
ATOM 1086 N N . PHE A 1 138 ? -11.203 12.945 13.953 1 95.62 138 PHE A N 1
ATOM 1087 C CA . PHE A 1 138 ? -10.047 13.836 14.031 1 95.62 138 PHE A CA 1
ATOM 1088 C C . PHE A 1 138 ? -10.219 14.844 15.156 1 95.62 138 PHE A C 1
ATOM 1090 O O . PHE A 1 138 ? -9.555 15.883 15.18 1 95.62 138 PHE A O 1
ATOM 1097 N N . GL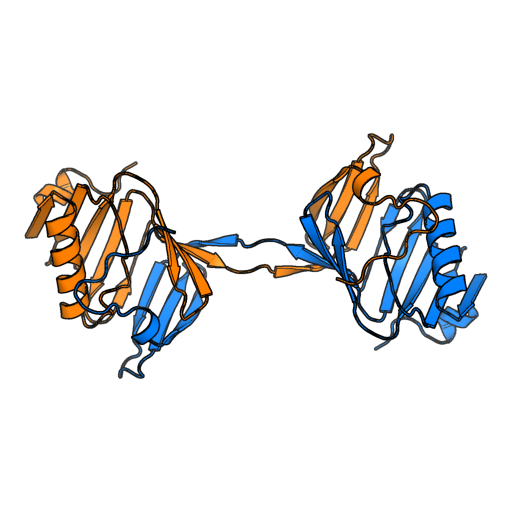U A 1 139 ? -11.156 14.586 15.953 1 93.62 139 GLU A N 1
ATOM 1098 C CA . GLU A 1 139 ? -11.367 15.453 17.109 1 93.62 139 GLU A CA 1
ATOM 1099 C C . GLU A 1 139 ? -10.727 14.859 18.359 1 93.62 139 GLU A C 1
ATOM 1101 O O . GLU A 1 139 ? -10.789 13.648 18.578 1 93.62 139 GLU A O 1
ATOM 1106 N N . VAL A 1 140 ? -10.039 15.633 19 1 89.25 140 VAL A N 1
ATOM 1107 C CA . VAL A 1 140 ? -9.445 15.195 20.266 1 89.25 140 VAL A CA 1
ATOM 1108 C C . VAL A 1 140 ? -10.023 16.016 21.422 1 89.25 140 VAL A C 1
ATOM 1110 O O . VAL A 1 140 ? -10.336 17.188 21.25 1 89.25 140 VAL A O 1
ATOM 1113 N N . ALA A 1 141 ? -10.398 15.141 22.484 1 77.19 141 ALA A N 1
ATOM 1114 C CA . ALA A 1 141 ? -10.922 15.797 23.672 1 77.19 141 ALA A CA 1
ATOM 1115 C C . ALA A 1 141 ? -9.891 16.75 24.281 1 77.19 141 ALA A C 1
ATOM 1117 O O . ALA A 1 141 ? -8.688 16.531 24.156 1 77.19 141 ALA A O 1
ATOM 1118 N N . ASP A 1 142 ? -10.188 17.766 24.703 1 65.25 142 ASP A N 1
ATOM 1119 C CA . ASP A 1 142 ? -9.352 18.75 25.391 1 65.25 142 ASP A CA 1
ATOM 1120 C C . ASP A 1 142 ? -8.484 18.078 26.453 1 65.25 142 ASP A C 1
ATOM 1122 O O . ASP A 1 142 ? -8.93 17.188 27.156 1 65.25 142 ASP A O 1
ATOM 1126 N N . GLY A 1 143 ? -7.039 18.219 26.469 1 56.81 143 GLY A N 1
ATOM 1127 C CA . GLY A 1 143 ? -6.148 17.734 27.5 1 56.81 143 GLY A CA 1
ATOM 1128 C C . GLY A 1 143 ? -5.371 16.484 27.094 1 56.81 143 GLY A C 1
ATOM 1129 O O . GLY A 1 143 ? -4.527 16 27.859 1 56.81 143 GLY A O 1
ATOM 1130 N N . VAL A 1 144 ? -5.809 15.703 26.094 1 49.31 144 VAL A N 1
ATOM 1131 C CA . VAL A 1 144 ? -5.188 14.391 25.938 1 49.31 144 VAL A CA 1
ATOM 1132 C C . VAL A 1 144 ? -4.062 14.469 24.906 1 49.31 144 VAL A C 1
ATOM 1134 O O . VAL A 1 144 ? -4.258 14.984 23.812 1 49.31 144 VAL A O 1
ATOM 1137 N N . ALA A 1 145 ? -2.869 14.359 25.375 1 49.06 145 ALA A N 1
ATOM 1138 C CA . ALA A 1 145 ? -1.585 14.352 24.688 1 49.06 145 ALA A CA 1
ATOM 1139 C C . ALA A 1 145 ? -1.544 13.266 23.609 1 49.06 145 ALA A C 1
ATOM 1141 O O . ALA A 1 145 ? -2.131 12.195 23.781 1 49.06 145 ALA A O 1
ATOM 1142 N N . VAL A 1 146 ? -1.316 13.602 22.422 1 50.94 146 VAL A N 1
ATOM 1143 C CA . VAL A 1 146 ? -1.193 12.695 21.281 1 50.94 146 VAL A CA 1
ATOM 1144 C C . VAL A 1 146 ? -0.215 11.57 21.609 1 50.94 146 VAL A C 1
ATOM 1146 O O . VAL A 1 146 ? 0.896 11.828 22.078 1 50.94 146 VAL A O 1
ATOM 1149 N N . LYS A 1 147 ? -0.67 10.484 21.797 1 47.53 147 LYS A N 1
ATOM 1150 C CA . LYS A 1 147 ? 0.156 9.328 22.125 1 47.53 147 LYS A CA 1
ATOM 1151 C C . LYS A 1 147 ? 1.126 9.008 21 1 47.53 147 LYS A C 1
ATOM 1153 O O . LYS A 1 147 ? 0.731 8.953 19.828 1 47.53 147 LYS A O 1
ATOM 1158 N N . GLU A 1 148 ? 2.328 9.211 21.25 1 44.81 148 GLU A N 1
ATOM 1159 C CA . GLU A 1 148 ? 3.408 8.766 20.375 1 44.81 148 GLU A CA 1
ATOM 1160 C C . GLU A 1 148 ? 3.201 7.312 19.938 1 44.81 148 GLU A C 1
ATOM 1162 O O . GLU A 1 148 ? 2.914 6.449 20.766 1 44.81 148 GLU A O 1
ATOM 1167 N N . VAL A 1 149 ? 3.031 7.301 18.766 1 40.41 149 VAL A N 1
ATOM 1168 C CA . VAL A 1 149 ? 3.064 5.891 18.391 1 40.41 149 VAL A CA 1
ATOM 1169 C C . VAL A 1 149 ? 4.508 5.449 18.156 1 40.41 149 VAL A C 1
ATOM 1171 O O . VAL A 1 149 ? 5.309 6.191 17.578 1 40.41 149 VAL A O 1
ATOM 1174 N N . MET B 1 1 ? 15.016 22.469 0.962 1 64 1 MET B N 1
ATOM 1175 C CA . MET B 1 1 ? 15.039 23.828 1.465 1 64 1 MET B CA 1
ATOM 1176 C C . MET B 1 1 ? 13.75 24.172 2.199 1 64 1 MET B C 1
ATOM 1178 O O . MET B 1 1 ? 12.695 23.594 1.903 1 64 1 MET B O 1
ATOM 1182 N N . SER B 1 2 ? 13.938 24.922 3.324 1 81.38 2 SER B N 1
ATOM 1183 C CA . SER B 1 2 ? 12.75 25.312 4.074 1 81.38 2 SER B CA 1
ATOM 1184 C C . SER B 1 2 ? 11.859 26.25 3.264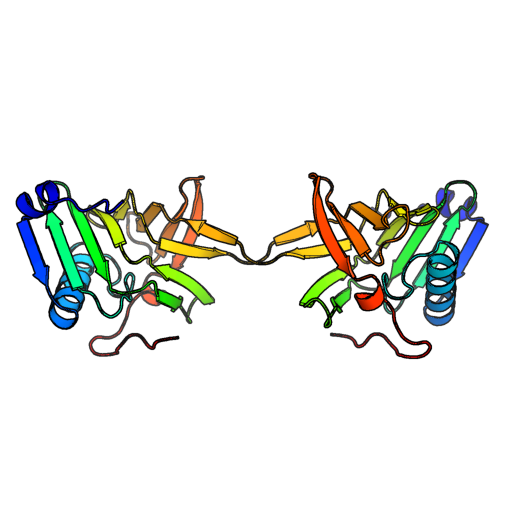 1 81.38 2 SER B C 1
ATOM 1186 O O . SER B 1 2 ? 12.359 27.125 2.555 1 81.38 2 SER B O 1
ATOM 1188 N N . GLN B 1 3 ? 10.664 25.984 3.25 1 89 3 GLN B N 1
ATOM 1189 C CA . GLN B 1 3 ? 9.695 26.859 2.594 1 89 3 GLN B CA 1
ATOM 1190 C C . GLN B 1 3 ? 9.414 28.109 3.438 1 89 3 GLN B C 1
ATOM 1192 O O . GLN B 1 3 ? 8.914 29.109 2.928 1 89 3 GLN B O 1
ATOM 1197 N N . VAL B 1 4 ? 9.812 28.078 4.703 1 95.31 4 VAL B N 1
ATOM 1198 C CA . VAL B 1 4 ? 9.555 29.203 5.605 1 95.31 4 VAL B CA 1
ATOM 1199 C C . VAL B 1 4 ? 10.805 30.062 5.719 1 95.31 4 VAL B C 1
ATOM 1201 O O . VAL B 1 4 ? 11.664 29.828 6.574 1 95.31 4 VAL B O 1
ATOM 1204 N N . THR B 1 5 ? 10.781 31.156 4.898 1 93.62 5 THR B N 1
ATOM 1205 C CA . THR B 1 5 ? 11.93 32.062 4.84 1 93.62 5 THR B CA 1
ATOM 1206 C C . THR B 1 5 ? 11.789 33.188 5.859 1 93.62 5 THR B C 1
ATOM 1208 O O . THR B 1 5 ? 10.734 33.344 6.477 1 93.62 5 THR B O 1
ATOM 1211 N N . GLU B 1 6 ? 12.891 33.906 6.008 1 94.12 6 GLU B N 1
ATOM 1212 C CA . GLU B 1 6 ? 12.859 35.094 6.879 1 94.12 6 GLU B CA 1
ATOM 1213 C C . GLU B 1 6 ? 11.836 36.125 6.387 1 94.12 6 GLU B C 1
ATOM 1215 O O . GLU B 1 6 ? 11.203 36.812 7.191 1 94.12 6 GLU B O 1
ATOM 1220 N N . GLU B 1 7 ? 11.68 36.156 5.129 1 93.5 7 GLU B N 1
ATOM 1221 C CA . GLU B 1 7 ? 10.688 37.031 4.547 1 93.5 7 GLU B CA 1
ATOM 1222 C C . GLU B 1 7 ? 9.273 36.656 4.957 1 93.5 7 GLU B C 1
ATOM 1224 O O . GLU B 1 7 ? 8.43 37.5 5.238 1 93.5 7 GLU B O 1
ATOM 1229 N N . ILE B 1 8 ? 9.047 35.438 4.969 1 94 8 ILE B N 1
ATOM 1230 C CA . ILE B 1 8 ? 7.742 34.906 5.371 1 94 8 ILE B CA 1
ATOM 1231 C C . ILE B 1 8 ? 7.516 35.188 6.855 1 94 8 ILE B C 1
ATOM 1233 O O . ILE B 1 8 ? 6.453 35.688 7.246 1 94 8 ILE B O 1
ATOM 1237 N N . ARG B 1 9 ? 8.516 35 7.594 1 95.88 9 ARG B N 1
ATOM 1238 C CA . ARG B 1 9 ? 8.422 35.25 9.031 1 95.88 9 ARG B CA 1
ATOM 1239 C C . ARG B 1 9 ? 8.141 36.719 9.312 1 95.88 9 ARG B C 1
ATOM 1241 O O . ARG B 1 9 ? 7.383 37.031 10.234 1 95.88 9 ARG B O 1
ATOM 1248 N N . ALA B 1 10 ? 8.711 37.5 8.508 1 95.44 10 ALA B N 1
ATOM 1249 C CA . ALA B 1 10 ? 8.57 38.938 8.703 1 95.44 10 ALA B CA 1
ATOM 1250 C C . ALA B 1 10 ? 7.141 39.406 8.406 1 95.44 10 ALA B C 1
ATOM 1252 O O . ALA B 1 10 ? 6.68 40.406 8.945 1 95.44 10 ALA B O 1
ATOM 1253 N N . LYS B 1 11 ? 6.465 38.688 7.59 1 95.69 11 LYS B N 1
ATOM 1254 C CA . LYS B 1 11 ? 5.113 39.031 7.191 1 95.69 11 LYS B CA 1
ATOM 1255 C C . LYS B 1 11 ? 4.07 38.406 8.109 1 95.69 11 LYS B C 1
ATOM 1257 O O . LYS B 1 11 ? 2.875 38.688 7.973 1 95.69 11 LYS B O 1
ATOM 1262 N N . ALA B 1 12 ? 4.547 37.688 9.055 1 97.06 12 ALA B N 1
ATOM 1263 C CA . ALA B 1 12 ? 3.637 36.906 9.898 1 97.06 12 ALA B CA 1
ATOM 1264 C C . ALA B 1 12 ? 2.768 37.844 10.75 1 97.06 12 ALA B C 1
ATOM 1266 O O . ALA B 1 12 ? 3.268 38.812 11.344 1 97.06 12 ALA B O 1
ATOM 1267 N N . THR B 1 13 ? 1.461 37.562 10.742 1 97.5 13 THR B N 1
ATOM 1268 C CA . THR B 1 13 ? 0.568 38.25 11.68 1 97.5 13 THR B CA 1
ATOM 1269 C C . THR B 1 13 ? 0.78 37.719 13.094 1 97.5 13 THR B C 1
ATOM 1271 O O . THR B 1 13 ? 0.7 38.5 14.055 1 97.5 13 THR B O 1
ATOM 1274 N N . GLU B 1 14 ? 0.917 36.438 13.211 1 97.75 14 GLU B N 1
ATOM 1275 C CA . GLU B 1 14 ? 1.229 35.75 14.469 1 97.75 14 GLU B CA 1
ATOM 1276 C C . GLU B 1 14 ? 2.377 34.75 14.289 1 97.75 14 GLU B C 1
ATOM 1278 O O . GLU B 1 14 ? 2.463 34.094 13.266 1 97.75 14 GLU B O 1
ATOM 1283 N N . LYS B 1 15 ? 3.252 34.75 15.289 1 98 15 LYS B N 1
ATOM 1284 C CA . LYS B 1 15 ? 4.344 33.781 15.336 1 98 15 LYS B CA 1
ATOM 1285 C C . LYS B 1 15 ? 4.645 33.344 16.766 1 98 15 LYS B C 1
ATOM 1287 O O . LYS B 1 15 ? 4.73 34.188 17.672 1 98 15 LYS B O 1
ATOM 1292 N N . TYR B 1 16 ? 4.809 32.094 16.953 1 98.06 16 TYR B N 1
ATOM 1293 C CA . TYR B 1 16 ? 5.051 31.578 18.281 1 98.06 16 TYR B CA 1
ATOM 1294 C C . TYR B 1 16 ? 6.188 30.562 18.266 1 98.06 16 TYR B C 1
ATOM 1296 O O . TYR B 1 16 ? 6.449 29.922 17.234 1 98.06 16 TYR B O 1
ATOM 1304 N N . THR B 1 17 ? 6.863 30.438 19.406 1 97.62 17 THR B N 1
ATOM 1305 C CA . THR B 1 17 ? 7.938 29.469 19.562 1 97.62 17 THR B CA 1
ATOM 1306 C C . THR B 1 17 ? 7.703 28.594 20.797 1 97.62 17 THR B C 1
ATOM 1308 O O . THR B 1 17 ? 7.305 29.094 21.844 1 97.62 17 THR B O 1
ATOM 1311 N N . GLY B 1 18 ? 7.93 27.359 20.562 1 97 18 GLY B N 1
ATOM 1312 C CA . GLY B 1 18 ? 7.773 26.406 21.656 1 97 18 GLY B CA 1
ATOM 1313 C C . GLY B 1 18 ? 6.578 25.5 21.469 1 97 18 GLY B C 1
ATOM 1314 O O . GLY B 1 18 ? 5.527 25.922 20.984 1 97 18 GLY B O 1
ATOM 1315 N N . HIS B 1 19 ? 6.684 24.297 21.922 1 95.62 19 HIS B N 1
ATOM 1316 C CA . HIS B 1 19 ? 5.719 23.234 21.672 1 95.62 19 HIS B CA 1
ATOM 1317 C C . HIS B 1 19 ? 4.359 23.5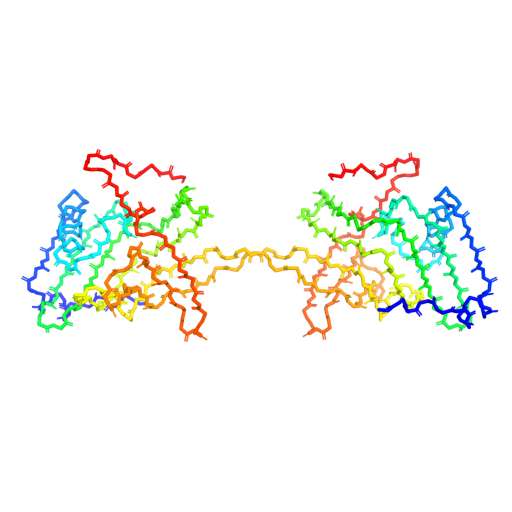62 22.281 1 95.62 19 HIS B C 1
ATOM 1319 O O . HIS B 1 19 ? 3.34 23.531 21.594 1 95.62 19 HIS B O 1
ATOM 1325 N N . GLU B 1 20 ? 4.305 23.969 23.562 1 94.62 20 GLU B N 1
ATOM 1326 C CA . GLU B 1 20 ? 3.043 24.141 24.281 1 94.62 20 GLU B CA 1
ATOM 1327 C C . GLU B 1 20 ? 2.191 25.234 23.625 1 94.62 20 GLU B C 1
ATOM 1329 O O . GLU B 1 20 ? 1.012 25.016 23.344 1 94.62 20 GLU B O 1
ATOM 1334 N N . ILE B 1 21 ? 2.822 26.344 23.391 1 96.81 21 ILE B N 1
ATOM 1335 C CA . ILE B 1 21 ? 2.057 27.469 22.844 1 96.81 21 ILE B CA 1
ATOM 1336 C C . ILE B 1 21 ? 1.681 27.172 21.391 1 96.81 21 ILE B C 1
ATOM 1338 O O . ILE B 1 21 ? 0.571 27.484 20.953 1 96.81 21 ILE B O 1
ATOM 1342 N N . CYS B 1 22 ? 2.582 26.578 20.594 1 96.88 22 CYS B N 1
ATOM 1343 C CA . CYS B 1 22 ? 2.289 26.266 19.203 1 96.88 22 CYS B CA 1
ATOM 1344 C C . CYS B 1 22 ? 1.162 25.25 19.094 1 96.88 22 CYS B C 1
ATOM 1346 O O . CYS B 1 22 ? 0.322 25.344 18.203 1 96.88 22 CYS B O 1
ATOM 1348 N N . GLN B 1 23 ? 1.158 24.328 19.922 1 94.81 23 GLN B N 1
ATOM 1349 C CA . GLN B 1 23 ? 0.078 23.359 19.938 1 94.81 23 GLN B CA 1
ATOM 1350 C C . GLN B 1 23 ? -1.264 24.016 20.234 1 94.81 23 GLN B C 1
ATOM 1352 O O . GLN B 1 23 ? -2.258 23.75 19.547 1 94.81 23 GLN B O 1
ATOM 1357 N N . GLU B 1 24 ? -1.3 24.844 21.25 1 94.75 24 GLU B N 1
ATOM 1358 C CA . GLU B 1 24 ? -2.514 25.562 21.641 1 94.75 24 GLU B CA 1
ATOM 1359 C C . GLU B 1 24 ? -3.023 26.438 20.5 1 94.75 24 GLU B C 1
ATOM 1361 O O . GLU B 1 24 ? -4.199 26.375 20.141 1 94.75 24 GLU B O 1
ATOM 1366 N N . LYS B 1 25 ? -2.152 27.219 19.922 1 96.25 25 LYS B N 1
ATOM 1367 C CA . LYS B 1 25 ? -2.553 28.172 18.891 1 96.25 25 LYS B CA 1
ATOM 1368 C C . LYS B 1 25 ? -2.988 27.469 17.625 1 96.25 25 LYS B C 1
ATOM 1370 O O . LYS B 1 25 ? -3.9 27.922 16.922 1 96.25 25 LYS B O 1
ATOM 1375 N N . SER B 1 26 ? -2.285 26.359 17.25 1 95.81 26 SER B N 1
ATOM 1376 C CA . SER B 1 26 ? -2.678 25.609 16.078 1 95.81 26 SER B CA 1
ATOM 1377 C C . SER B 1 26 ? -4.07 25.016 16.234 1 95.81 26 SER B C 1
ATOM 1379 O O . SER B 1 26 ? -4.891 25.078 15.312 1 95.81 26 SER B O 1
ATOM 1381 N N . LYS B 1 27 ? -4.336 24.484 17.406 1 95.25 27 LYS B N 1
ATOM 1382 C CA . LYS B 1 27 ? -5.664 23.938 17.672 1 95.25 27 LYS B CA 1
ATOM 1383 C C . LYS B 1 27 ? -6.734 25.031 17.609 1 95.25 27 LYS B C 1
ATOM 1385 O O . LYS B 1 27 ? -7.793 24.812 17.016 1 95.25 27 LYS B O 1
ATOM 1390 N N . THR B 1 28 ? -6.441 26.094 18.25 1 95.88 28 THR B N 1
ATOM 1391 C CA . THR B 1 28 ? -7.375 27.219 18.25 1 95.88 28 THR B CA 1
ATOM 1392 C C . THR B 1 28 ? -7.68 27.672 16.828 1 95.88 28 THR B C 1
ATOM 1394 O O . THR B 1 28 ? -8.836 27.969 16.5 1 95.88 28 THR B O 1
ATOM 1397 N N . LEU B 1 29 ? -6.652 27.766 16.031 1 97.06 29 LEU B N 1
ATOM 1398 C CA . LEU B 1 29 ? -6.832 28.188 14.648 1 97.06 29 LEU B CA 1
ATOM 1399 C C . LEU B 1 29 ? -7.746 27.203 13.906 1 97.06 29 LEU B C 1
ATOM 1401 O O . LEU B 1 29 ? -8.641 27.625 13.172 1 97.06 29 LEU B O 1
ATOM 1405 N N . LEU B 1 30 ? -7.504 25.906 14.055 1 97.44 30 LEU B N 1
ATOM 1406 C CA . LEU B 1 30 ? -8.344 24.891 13.406 1 97.44 30 LEU B CA 1
ATOM 1407 C C . LEU B 1 30 ? -9.805 25.062 13.805 1 97.44 30 LEU B C 1
ATOM 1409 O O . LEU B 1 30 ? -10.688 25.062 12.945 1 97.44 30 LEU B O 1
ATOM 1413 N N . VAL B 1 31 ? -10.031 25.312 15.062 1 96.31 31 VAL B N 1
ATOM 1414 C CA . VAL B 1 31 ? -11.383 25.484 15.562 1 96.31 31 VAL B CA 1
ATOM 1415 C C . VAL B 1 31 ? -12.008 26.734 14.953 1 96.31 31 VAL B C 1
ATOM 1417 O O . VAL B 1 31 ? -13.156 26.719 14.508 1 96.31 31 VAL B O 1
ATOM 1420 N N . GLU B 1 32 ? -11.242 27.75 15.008 1 96.88 32 GLU B N 1
ATOM 1421 C CA . GLU B 1 32 ? -11.703 29 14.422 1 96.88 32 GLU B CA 1
ATOM 1422 C C . GLU B 1 32 ? -12.141 28.812 12.977 1 96.88 32 GLU B C 1
ATOM 1424 O O . GLU B 1 32 ? -13.086 29.469 12.516 1 96.88 32 GLU B O 1
ATOM 1429 N N . MET B 1 33 ? -11.508 27.969 12.273 1 96.81 33 MET B N 1
ATOM 1430 C CA . MET B 1 33 ? -11.766 27.766 10.852 1 96.81 33 MET B CA 1
ATOM 1431 C C . MET B 1 33 ? -12.805 26.672 10.641 1 96.81 33 MET B C 1
ATOM 1433 O O . MET B 1 33 ? -13.086 26.281 9.508 1 96.81 33 MET B O 1
ATOM 1437 N N . GLY B 1 34 ? -13.297 26.094 11.727 1 95.94 34 GLY B N 1
ATOM 1438 C CA . GLY B 1 34 ? -14.336 25.078 11.641 1 95.94 34 GLY B CA 1
ATOM 1439 C C . GLY B 1 34 ? -13.797 23.688 11.336 1 95.94 34 GLY B C 1
ATOM 1440 O O . GLY B 1 34 ? -14.523 22.828 10.844 1 95.94 34 GLY B O 1
ATOM 1441 N N . LEU B 1 35 ? -12.539 23.469 11.531 1 97.06 35 LEU B N 1
ATOM 1442 C CA . LEU B 1 35 ? -11.898 22.172 11.281 1 97.06 35 LEU B CA 1
ATOM 1443 C C . LEU B 1 35 ? -11.664 21.422 12.586 1 97.06 35 LEU B C 1
ATOM 1445 O O . LEU B 1 35 ? -11.578 22.031 13.648 1 97.06 35 LEU B O 1
ATOM 1449 N N . PRO B 1 36 ? -11.602 20.094 12.477 1 96.12 36 PRO B N 1
ATOM 1450 C CA . PRO B 1 36 ? -11.328 19.328 13.703 1 96.12 36 PRO B CA 1
ATOM 1451 C C . PRO B 1 36 ? -9.992 19.719 14.344 1 96.12 36 PRO B C 1
ATOM 1453 O O . PRO B 1 36 ? -8.984 19.859 13.641 1 96.12 36 PRO B O 1
ATOM 1456 N N . ASN B 1 37 ? -9.938 19.75 15.633 1 95.44 37 ASN B N 1
ATOM 1457 C CA . ASN B 1 37 ? -8.789 20.281 16.359 1 95.44 37 ASN B CA 1
ATOM 1458 C C . ASN B 1 37 ? -7.664 19.25 16.469 1 95.44 37 ASN B C 1
ATOM 1460 O O . ASN B 1 37 ? -6.562 19.578 16.922 1 95.44 37 ASN B O 1
ATOM 1464 N N . GLY B 1 38 ? -7.863 18.016 15.992 1 94.69 38 GLY B N 1
ATOM 1465 C CA . GLY B 1 38 ? -6.863 16.969 16.094 1 94.69 38 GLY B CA 1
ATOM 1466 C C . GLY B 1 38 ? -6.195 16.656 14.766 1 94.69 38 GLY B C 1
ATOM 1467 O O . GLY B 1 38 ? -5.457 15.672 14.648 1 94.69 38 GLY B O 1
ATOM 1468 N N . LEU B 1 39 ? -6.391 17.453 13.758 1 95.19 39 LEU B N 1
ATOM 1469 C CA . LEU B 1 39 ? -5.863 17.172 12.43 1 95.19 39 LEU B CA 1
ATOM 1470 C C . LEU B 1 39 ? -4.34 17.203 12.43 1 95.19 39 LEU B C 1
ATOM 1472 O O . LEU B 1 39 ? -3.697 16.547 11.609 1 95.19 39 LEU B O 1
ATOM 1476 N N . LEU B 1 40 ? -3.764 18.016 13.328 1 91.5 40 LEU B N 1
ATOM 1477 C CA . LEU B 1 40 ? -2.32 18.219 13.367 1 91.5 40 LEU B CA 1
ATOM 1478 C C . LEU B 1 40 ? -1.744 17.75 14.703 1 91.5 40 LEU B C 1
ATOM 1480 O O . LEU B 1 40 ? -1.312 18.578 15.516 1 91.5 40 LEU B O 1
ATOM 1484 N N . PRO B 1 41 ? -1.636 16.469 14.859 1 87.69 41 PRO B N 1
ATOM 1485 C CA . PRO B 1 41 ? -1.075 15.93 16.094 1 87.69 41 PRO B CA 1
ATOM 1486 C C . PRO B 1 41 ? 0.45 16 16.141 1 87.69 41 PRO B C 1
ATOM 1488 O O . PRO B 1 41 ? 1.117 14.969 16.219 1 87.69 41 PRO B O 1
ATOM 1491 N N . LEU B 1 42 ? 1.013 17.156 16.078 1 84 42 LEU B N 1
ATOM 1492 C CA . LEU B 1 42 ? 2.453 17.359 15.977 1 84 42 LEU B CA 1
ATOM 1493 C C . LEU B 1 42 ? 3.107 17.328 17.359 1 84 42 LEU B C 1
ATOM 1495 O O . LEU B 1 42 ? 2.426 17.469 18.375 1 84 42 LEU B O 1
ATOM 1499 N N . GLN B 1 43 ? 4.266 17 17.344 1 88.25 43 GLN B N 1
ATOM 1500 C CA . GLN B 1 43 ? 5.055 16.906 18.562 1 88.25 43 GLN B CA 1
ATOM 1501 C C . GLN B 1 43 ? 6.324 17.734 18.469 1 88.25 43 GLN B C 1
ATOM 1503 O O . GLN B 1 43 ? 6.84 17.969 17.375 1 88.25 43 GLN B O 1
ATOM 1508 N N . ASP B 1 44 ? 6.805 18.203 19.594 1 93.31 44 ASP B N 1
ATOM 1509 C CA . ASP B 1 44 ? 8.062 18.922 19.703 1 93.31 44 ASP B CA 1
ATOM 1510 C C . ASP B 1 44 ? 8.133 20.062 18.688 1 93.31 44 ASP B C 1
ATOM 1512 O O . ASP B 1 44 ? 9.102 20.172 17.938 1 93.31 44 ASP B O 1
ATOM 1516 N N . ILE B 1 45 ? 7.137 20.797 18.609 1 96.25 45 ILE B N 1
ATOM 1517 C CA . ILE B 1 45 ? 7.082 21.922 17.672 1 96.25 45 ILE B CA 1
ATOM 1518 C C . ILE B 1 45 ? 8.031 23.016 18.141 1 96.25 45 ILE B C 1
ATOM 1520 O O . ILE B 1 45 ? 8.07 23.359 19.312 1 96.25 45 ILE B O 1
ATOM 1524 N N . VAL B 1 46 ? 8.719 23.578 17.25 1 97.25 46 VAL B N 1
ATOM 1525 C CA . VAL B 1 46 ? 9.695 24.625 17.547 1 97.25 46 VAL B CA 1
ATOM 1526 C C . VAL B 1 46 ? 9.109 25.984 17.219 1 97.25 46 VAL B C 1
ATOM 1528 O O . VAL B 1 46 ? 9.375 26.969 17.922 1 97.25 46 VAL B O 1
ATOM 1531 N N . GLU B 1 47 ? 8.336 25.984 16.188 1 97.94 47 GLU B N 1
ATOM 1532 C CA . GLU B 1 47 ? 7.809 27.25 15.695 1 97.94 47 GLU B CA 1
ATOM 1533 C C . GLU B 1 47 ? 6.512 27.047 14.922 1 97.94 47 GLU B C 1
ATOM 1535 O O . GLU B 1 47 ? 6.348 26.031 14.227 1 97.94 47 GLU B O 1
ATOM 1540 N N . CYS B 1 48 ? 5.633 28.016 15.07 1 98.12 48 CYS B N 1
ATOM 1541 C CA . CYS B 1 48 ? 4.469 28.078 14.188 1 98.12 48 CYS B CA 1
ATOM 1542 C C . CYS B 1 48 ? 4.07 29.531 13.914 1 98.12 48 CYS B C 1
ATOM 1544 O O . CYS B 1 48 ? 4.488 30.438 14.625 1 98.12 48 CYS B O 1
ATOM 1546 N N . GLY B 1 49 ? 3.359 29.766 12.844 1 98.06 49 GLY B N 1
ATOM 1547 C CA . GLY B 1 49 ? 2.924 31.109 12.508 1 98.06 49 GLY B CA 1
ATOM 1548 C C . GLY B 1 49 ? 1.86 31.156 11.43 1 98.06 49 GLY B C 1
ATOM 1549 O O . GLY B 1 49 ? 1.525 30.109 10.844 1 98.06 49 GLY B O 1
ATOM 1550 N N . ILE B 1 50 ? 1.36 32.344 11.219 1 98.56 50 ILE B N 1
ATOM 1551 C CA . ILE B 1 50 ? 0.325 32.531 10.211 1 98.56 50 ILE B CA 1
ATOM 1552 C C . ILE B 1 50 ? 0.426 33.969 9.641 1 98.56 50 ILE B C 1
ATOM 1554 O O . ILE B 1 50 ? 0.751 34.906 10.359 1 98.56 50 ILE B O 1
ATOM 1558 N N . ILE B 1 51 ? 0.208 34.094 8.414 1 98.31 51 ILE B N 1
ATOM 1559 C CA . ILE B 1 51 ? -0.113 35.344 7.738 1 98.31 51 ILE B CA 1
ATOM 1560 C C . ILE B 1 51 ? -1.614 35.406 7.465 1 98.31 51 ILE B C 1
ATOM 1562 O O . ILE B 1 51 ? -2.105 34.812 6.504 1 98.31 51 ILE B O 1
ATOM 1566 N N . ARG B 1 52 ? -2.291 36.125 8.281 1 96.94 52 ARG B N 1
ATOM 1567 C CA . ARG B 1 52 ? -3.75 36.094 8.281 1 96.94 52 ARG B CA 1
ATOM 1568 C C . ARG B 1 52 ? -4.309 36.625 6.965 1 96.94 52 ARG B C 1
ATOM 1570 O O . ARG B 1 52 ? -5.348 36.156 6.492 1 96.94 52 ARG B O 1
ATOM 1577 N N . GLU B 1 53 ? -3.623 37.594 6.418 1 96.19 53 GLU B N 1
ATOM 1578 C CA . GLU B 1 53 ? -4.078 38.188 5.164 1 96.19 53 GLU B CA 1
ATOM 1579 C C . GLU B 1 53 ? -4.234 37.125 4.078 1 96.19 53 GLU B C 1
ATOM 1581 O O . GLU B 1 53 ? -5.176 37.156 3.283 1 96.19 53 GLU B O 1
ATOM 1586 N N . THR B 1 54 ? -3.369 36.125 3.996 1 96.81 54 THR B N 1
ATOM 1587 C CA . THR B 1 54 ? -3.371 35.156 2.926 1 96.81 54 THR B CA 1
ATOM 1588 C C . THR B 1 54 ? -3.863 33.781 3.439 1 96.81 54 THR B C 1
ATOM 1590 O O . THR B 1 54 ? -4.219 32.906 2.652 1 96.81 54 THR B O 1
ATOM 1593 N N . GLY B 1 55 ? -3.826 33.688 4.715 1 98.12 55 GLY B N 1
ATOM 1594 C CA . GLY B 1 55 ? -4.148 32.406 5.309 1 98.12 55 GLY B CA 1
ATOM 1595 C C . GLY B 1 55 ? -2.969 31.438 5.336 1 98.12 55 GLY B C 1
ATOM 1596 O O . GLY B 1 55 ? -3.115 30.281 5.715 1 98.12 55 GLY B O 1
ATOM 1597 N N . TYR B 1 56 ? -1.8 31.938 4.93 1 98.5 56 TYR B N 1
ATOM 1598 C CA . TYR B 1 56 ? -0.617 31.094 4.914 1 98.5 56 TYR B CA 1
ATOM 1599 C C . TYR B 1 56 ? -0.2 30.703 6.328 1 98.5 56 TYR B C 1
ATOM 1601 O O . TYR B 1 56 ? -0.029 31.578 7.188 1 98.5 56 TYR B O 1
ATOM 1609 N N . VAL B 1 57 ? -0.021 29.438 6.617 1 98.5 57 VAL B N 1
ATOM 1610 C CA . VAL B 1 57 ? 0.344 28.938 7.934 1 98.5 57 VAL B CA 1
ATOM 1611 C C . VAL B 1 57 ? 1.537 27.984 7.812 1 98.5 57 VAL B C 1
ATOM 1613 O O . VAL B 1 57 ? 1.748 27.375 6.762 1 98.5 57 VAL B O 1
ATOM 1616 N N . TRP B 1 58 ? 2.355 27.922 8.828 1 98.25 58 TRP B N 1
ATOM 1617 C CA . TRP B 1 58 ? 3.441 26.953 8.852 1 98.25 58 TRP B CA 1
ATOM 1618 C C . TRP B 1 58 ? 3.66 26.406 10.266 1 98.25 58 TRP B C 1
ATOM 1620 O O . TRP B 1 58 ? 3.295 27.062 11.242 1 98.25 58 TRP B O 1
ATOM 1630 N N . LEU B 1 59 ? 4.105 25.219 10.391 1 97.75 59 LEU B N 1
ATOM 1631 C CA . LEU B 1 59 ? 4.555 24.562 11.617 1 97.75 59 LEU B CA 1
ATOM 1632 C C . LEU B 1 59 ? 5.898 23.875 11.391 1 97.75 59 LEU B C 1
ATOM 1634 O O . LEU B 1 59 ? 6.094 23.188 10.383 1 97.75 59 LEU B O 1
ATOM 1638 N N . ILE B 1 60 ? 6.836 24.141 12.297 1 97.56 60 ILE B N 1
ATOM 1639 C CA . ILE B 1 60 ? 8.148 23.516 12.242 1 97.56 60 ILE B CA 1
ATOM 1640 C C . ILE B 1 60 ? 8.367 22.656 13.484 1 97.56 60 ILE B C 1
ATOM 1642 O O . ILE B 1 60 ? 8.188 23.125 14.609 1 97.56 60 ILE B O 1
ATOM 1646 N N . GLN B 1 61 ? 8.703 21.422 13.289 1 97 61 GLN B N 1
ATOM 1647 C CA . GLN B 1 61 ? 8.992 20.547 14.422 1 97 61 GLN B CA 1
ATOM 1648 C C . GLN B 1 61 ? 10.375 19.906 14.273 1 97 61 GLN B C 1
ATOM 1650 O O . GLN B 1 61 ? 10.984 19.984 13.203 1 97 61 GLN B O 1
ATOM 1655 N N . LYS B 1 62 ? 10.859 19.375 15.297 1 95.81 62 LYS B N 1
ATOM 1656 C CA . LYS B 1 62 ? 12.234 18.891 15.352 1 95.81 62 LYS B CA 1
ATOM 1657 C C . LYS B 1 62 ? 12.43 17.672 14.469 1 95.81 62 LYS B C 1
ATOM 1659 O O . LYS B 1 62 ? 13.453 17.531 13.789 1 95.81 62 LYS B O 1
ATOM 1664 N N . LYS B 1 63 ? 11.453 16.75 14.5 1 95.19 63 LYS B N 1
ATOM 1665 C CA . LYS B 1 63 ? 11.555 15.516 13.734 1 95.19 63 LYS B CA 1
ATOM 1666 C C . LYS B 1 63 ? 10.219 15.156 13.078 1 95.19 63 LYS B C 1
ATOM 1668 O O . LYS B 1 63 ? 9.164 15.617 13.523 1 95.19 63 LYS B O 1
ATOM 1673 N N . LYS B 1 64 ? 10.422 14.453 12.047 1 95.12 64 LYS B N 1
ATOM 1674 C CA . LYS B 1 64 ? 9.234 13.852 11.438 1 95.12 64 LYS B CA 1
ATOM 1675 C C . LYS B 1 64 ? 8.492 12.969 12.438 1 95.12 64 LYS B C 1
ATOM 1677 O O . LYS B 1 64 ? 9.109 12.242 13.211 1 95.12 64 LYS B O 1
ATOM 1682 N N . VAL B 1 65 ? 7.141 13.039 12.328 1 94.44 65 VAL B N 1
ATOM 1683 C CA . VAL B 1 65 ? 6.336 12.219 13.234 1 94.44 65 VAL B CA 1
ATOM 1684 C C . VAL B 1 65 ? 5.293 11.445 12.438 1 94.44 65 VAL B C 1
ATOM 1686 O O . VAL B 1 65 ? 4.793 11.922 11.422 1 94.44 65 VAL B O 1
ATOM 1689 N N . GLU B 1 66 ? 5.043 10.266 12.875 1 93.19 66 GLU B N 1
ATOM 1690 C CA . GLU B 1 66 ? 3.936 9.461 12.359 1 93.19 66 GLU B CA 1
ATOM 1691 C C . GLU B 1 66 ? 2.828 9.32 13.398 1 93.19 66 GLU B C 1
ATOM 1693 O O . GLU B 1 66 ? 3.105 9.188 14.594 1 93.19 66 GLU B O 1
ATOM 1698 N N . HIS B 1 67 ? 1.631 9.43 12.93 1 93.44 67 HIS B N 1
ATOM 1699 C CA . HIS B 1 67 ? 0.465 9.289 13.797 1 93.44 67 HIS B CA 1
ATOM 1700 C C . HIS B 1 67 ? -0.58 8.367 13.172 1 93.44 67 HIS B C 1
ATOM 1702 O O . HIS B 1 67 ? -0.917 8.516 12 1 93.44 67 HIS B O 1
ATOM 1708 N N . LYS B 1 68 ? -1.075 7.484 14.031 1 90.19 68 LYS B N 1
ATOM 1709 C CA . LYS B 1 68 ? -2.174 6.625 13.602 1 90.19 68 LYS B CA 1
ATOM 1710 C C . LYS B 1 68 ? -3.51 7.133 14.133 1 90.19 68 LYS B C 1
ATOM 1712 O O . LYS B 1 68 ? -3.701 7.246 15.344 1 90.19 68 LYS B O 1
ATOM 1717 N N . PHE B 1 69 ? -4.395 7.441 13.242 1 92.19 69 PHE B N 1
ATOM 1718 C CA . PHE B 1 69 ? -5.773 7.707 13.633 1 92.19 69 PHE B CA 1
ATOM 1719 C C . PHE B 1 69 ? -6.539 6.406 13.836 1 92.19 69 PHE B C 1
ATOM 1721 O O . PHE B 1 69 ? -7.008 5.797 12.875 1 92.19 69 PHE B O 1
ATOM 1728 N N . GLU B 1 70 ? -6.691 6.035 15.062 1 86.69 70 GLU B N 1
ATOM 1729 C CA . GLU B 1 70 ? -7.176 4.703 15.414 1 86.69 70 GLU B CA 1
ATOM 1730 C C . GLU B 1 70 ? -8.609 4.492 14.93 1 86.69 70 GLU B C 1
ATOM 1732 O O . GLU B 1 70 ? -8.977 3.387 14.531 1 86.69 70 GLU B O 1
ATOM 1737 N N . LYS B 1 71 ? -9.352 5.551 14.984 1 86.81 71 LYS B N 1
ATOM 1738 C CA . LYS B 1 71 ? -10.766 5.41 14.648 1 86.81 71 LYS B CA 1
ATOM 1739 C C . LYS B 1 71 ? -10.953 5.012 13.188 1 86.81 71 LYS B C 1
ATOM 1741 O O . LYS B 1 71 ? -11.945 4.371 12.836 1 86.81 71 LYS B O 1
ATOM 1746 N N . ILE B 1 72 ? -9.992 5.41 12.344 1 90.19 72 ILE B N 1
ATOM 1747 C CA . ILE B 1 72 ? -10.164 5.113 10.922 1 90.19 72 ILE B CA 1
ATOM 1748 C C . ILE B 1 72 ? -9.023 4.219 10.445 1 90.19 72 ILE B C 1
ATOM 1750 O O . ILE B 1 72 ? -8.984 3.818 9.281 1 90.19 72 ILE B O 1
ATOM 1754 N N . GLY B 1 73 ? -8.117 3.998 11.242 1 86 73 GLY B N 1
ATOM 1755 C CA . GLY B 1 73 ? -7.031 3.088 10.93 1 86 73 GLY B CA 1
ATOM 1756 C C . GLY B 1 73 ? -6.039 3.668 9.938 1 86 73 GLY B C 1
ATOM 1757 O O . GLY B 1 73 ? -5.422 2.93 9.164 1 86 73 GLY B O 1
ATOM 1758 N N . LYS B 1 74 ? -5.848 4.891 9.867 1 86.56 74 LYS B N 1
ATOM 1759 C CA . LYS B 1 74 ? -4.957 5.527 8.906 1 86.56 74 LYS B CA 1
ATOM 1760 C C . LYS B 1 74 ? -3.674 6.008 9.578 1 86.56 74 LYS B C 1
ATOM 1762 O O . LYS B 1 74 ? -3.719 6.605 10.656 1 86.56 74 LYS B O 1
ATOM 1767 N N . LEU B 1 75 ? -2.59 5.664 8.93 1 89.19 75 LEU B N 1
ATOM 1768 C CA . LEU B 1 75 ? -1.293 6.172 9.367 1 89.19 75 LEU B CA 1
ATOM 1769 C C . LEU B 1 75 ? -0.893 7.402 8.555 1 89.19 75 LEU B C 1
ATOM 1771 O O . LEU B 1 75 ? -0.896 7.363 7.32 1 89.19 75 LEU B O 1
ATOM 1775 N N . VAL B 1 76 ? -0.588 8.469 9.289 1 94 76 VAL B N 1
ATOM 1776 C CA . VAL B 1 76 ? -0.218 9.727 8.656 1 94 76 VAL B CA 1
ATOM 1777 C C . VAL B 1 76 ? 1.164 10.164 9.141 1 94 76 VAL B C 1
ATOM 1779 O O . VAL B 1 76 ? 1.488 10.023 10.32 1 94 76 VAL B O 1
ATOM 1782 N N . SER B 1 77 ? 1.905 10.656 8.203 1 95.5 77 SER B N 1
ATOM 1783 C CA . SER B 1 77 ? 3.217 11.203 8.531 1 95.5 77 SER B CA 1
ATOM 1784 C C . SER B 1 77 ? 3.254 12.711 8.32 1 95.5 77 SER B C 1
ATOM 1786 O O . SER B 1 77 ? 2.715 13.219 7.336 1 95.5 77 SER B O 1
ATOM 1788 N N . TYR B 1 78 ? 3.953 13.367 9.273 1 97 78 TYR B N 1
ATOM 1789 C CA . TYR B 1 78 ? 4.156 14.812 9.219 1 97 78 TYR B CA 1
ATOM 1790 C C . TYR B 1 78 ? 5.645 15.148 9.164 1 97 78 TYR B C 1
ATOM 1792 O O . TYR B 1 78 ? 6.406 14.766 10.055 1 97 78 TYR B O 1
ATOM 1800 N N . ALA B 1 79 ? 6.027 15.914 8.164 1 97.12 79 ALA B N 1
ATOM 1801 C CA . ALA B 1 79 ? 7.422 16.312 7.984 1 97.12 79 ALA B CA 1
ATOM 1802 C C . ALA B 1 79 ? 7.84 17.359 9.008 1 97.12 79 ALA B C 1
ATOM 1804 O O . ALA B 1 79 ? 7.008 17.844 9.781 1 97.12 79 ALA B O 1
ATOM 1805 N N . THR B 1 80 ? 9.125 17.641 9.086 1 97.25 80 THR B N 1
ATOM 1806 C CA . THR B 1 80 ? 9.648 18.656 10 1 97.25 80 THR B CA 1
ATOM 1807 C C . THR B 1 80 ? 9.039 20.016 9.703 1 97.25 80 THR B C 1
ATOM 1809 O O . THR B 1 80 ? 8.898 20.844 10.602 1 97.25 80 THR B O 1
ATOM 1812 N N . GLU B 1 81 ? 8.727 20.219 8.477 1 97.69 81 GLU B N 1
ATOM 1813 C CA . GLU B 1 81 ? 8.055 21.453 8.07 1 97.69 81 GLU B CA 1
ATOM 1814 C C . GLU B 1 81 ? 6.719 21.156 7.406 1 97.69 81 GLU B C 1
ATOM 1816 O O . GLU B 1 81 ? 6.652 20.375 6.445 1 97.69 81 GLU B O 1
ATOM 1821 N N . VAL B 1 82 ? 5.664 21.766 7.945 1 97.94 82 VAL B N 1
ATOM 1822 C CA . VAL B 1 82 ? 4.32 21.688 7.379 1 97.94 82 VAL B CA 1
ATOM 1823 C C . VAL B 1 82 ? 3.814 23.078 7.035 1 97.94 82 VAL B C 1
ATOM 1825 O O . VAL B 1 82 ? 3.877 24 7.867 1 97.94 82 VAL B O 1
ATOM 1828 N N . THR B 1 83 ? 3.33 23.312 5.809 1 98.31 83 THR B N 1
ATOM 1829 C CA . THR B 1 83 ? 2.762 24.594 5.406 1 98.31 83 THR B CA 1
ATOM 1830 C C . THR B 1 83 ? 1.419 24.391 4.711 1 98.31 83 THR B C 1
ATOM 1832 O O . THR B 1 83 ? 1.122 23.297 4.223 1 98.31 83 THR B O 1
ATOM 1835 N N . ALA B 1 84 ? 0.665 25.453 4.695 1 98.44 84 ALA B N 1
ATOM 1836 C CA . ALA B 1 84 ? -0.623 25.406 4.008 1 98.44 84 ALA B CA 1
ATOM 1837 C C . ALA B 1 84 ? -1.244 26.797 3.895 1 98.44 84 ALA B C 1
ATOM 1839 O O . ALA B 1 84 ? -0.717 27.766 4.445 1 98.44 84 ALA B O 1
ATOM 1840 N N . ILE B 1 85 ? -2.303 26.891 3.125 1 98.75 85 ILE B N 1
ATOM 1841 C CA . ILE B 1 85 ? -3.248 28 3.17 1 98.75 85 ILE B CA 1
ATOM 1842 C C . ILE B 1 85 ? -4.543 27.547 3.838 1 98.75 85 ILE B C 1
ATOM 1844 O O . ILE B 1 85 ? -5.191 26.609 3.375 1 98.75 85 ILE B O 1
ATOM 1848 N N . ILE B 1 86 ? -4.895 28.234 4.875 1 98.44 86 ILE B N 1
ATOM 1849 C CA . ILE B 1 86 ? -6.074 27.812 5.625 1 98.44 86 ILE B CA 1
ATOM 1850 C C . ILE B 1 86 ? -7.188 28.844 5.449 1 98.44 86 ILE B C 1
ATOM 1852 O O . ILE B 1 86 ? -6.93 30.062 5.453 1 98.44 86 ILE B O 1
ATOM 1856 N N . GLU B 1 87 ? -8.336 28.391 5.184 1 97.5 87 GLU B N 1
ATOM 1857 C CA . GLU B 1 87 ? -9.586 29.141 5.109 1 97.5 87 GLU B CA 1
ATOM 1858 C C . GLU B 1 87 ? -10.703 28.438 5.879 1 97.5 87 GLU B C 1
ATOM 1860 O O . GLU B 1 87 ? -10.484 27.359 6.445 1 97.5 87 GLU B O 1
ATOM 1865 N N . LYS B 1 88 ? -11.789 29.109 5.906 1 96.94 88 LYS B N 1
ATOM 1866 C CA . LYS B 1 88 ? -12.914 28.5 6.605 1 96.94 88 LYS B CA 1
ATOM 1867 C C . LYS B 1 88 ? -13.281 27.156 5.988 1 96.94 88 LYS B C 1
ATOM 1869 O O . LYS B 1 88 ? -13.633 27.078 4.809 1 96.94 88 LYS B O 1
ATOM 1874 N N . GLY B 1 89 ? -13.094 26.188 6.738 1 97 89 GLY B N 1
ATOM 1875 C CA . GLY B 1 89 ? -13.516 24.844 6.359 1 97 89 GLY B CA 1
ATOM 1876 C C . GLY B 1 89 ? -12.562 24.172 5.395 1 97 89 GLY B C 1
ATOM 1877 O O . GLY B 1 89 ? -12.898 23.141 4.805 1 97 89 GLY B O 1
ATOM 1878 N N . LYS B 1 90 ? -11.445 24.703 5.223 1 97.56 90 LYS B N 1
ATOM 1879 C CA . LYS B 1 90 ? -10.617 24.078 4.188 1 97.56 90 LYS B CA 1
ATOM 1880 C C . LYS B 1 90 ? -9.141 24.406 4.41 1 97.56 90 LYS B C 1
ATOM 1882 O O . LYS B 1 90 ? -8.797 25.469 4.914 1 97.56 90 LYS B O 1
ATOM 1887 N N . ILE B 1 91 ? -8.297 23.5 4.102 1 98.5 91 ILE B N 1
ATOM 1888 C CA . ILE B 1 91 ? -6.848 23.656 3.988 1 98.5 91 ILE B CA 1
ATOM 1889 C C . ILE B 1 91 ? -6.402 23.312 2.566 1 98.5 91 ILE B C 1
ATOM 1891 O O . ILE B 1 91 ? -6.777 22.266 2.023 1 98.5 91 ILE B O 1
ATOM 1895 N N . LYS B 1 92 ? -5.684 24.188 1.984 1 98.25 92 LYS B N 1
ATOM 1896 C CA . LYS B 1 92 ? -5.176 23.953 0.637 1 98.25 92 LYS B CA 1
ATOM 1897 C C . LYS B 1 92 ? -3.658 24.125 0.586 1 98.25 92 LYS B C 1
ATOM 1899 O O . LYS B 1 92 ? -3.053 24.625 1.531 1 98.25 92 LYS B O 1
ATOM 1904 N N . LYS B 1 93 ? -3.088 23.641 -0.58 1 97.94 93 LYS B N 1
ATOM 1905 C CA . LYS B 1 93 ? -1.65 23.719 -0.822 1 97.94 93 LYS B CA 1
ATOM 1906 C C . LYS B 1 93 ? -0.86 23.188 0.366 1 97.94 93 LYS B C 1
ATOM 1908 O O . LYS B 1 93 ? 0.116 23.797 0.801 1 97.94 93 LYS B O 1
ATOM 1913 N N . LEU B 1 94 ? -1.367 22.172 0.904 1 98.44 94 LEU B N 1
ATOM 1914 C CA . LEU B 1 94 ? -0.75 21.516 2.055 1 98.44 94 LEU B CA 1
ATOM 1915 C C . LEU B 1 94 ? 0.534 20.812 1.649 1 98.44 94 LEU B C 1
ATOM 1917 O O . LEU B 1 94 ? 0.562 20.094 0.641 1 98.44 94 LEU B O 1
ATOM 1921 N N . THR B 1 95 ? 1.563 21.031 2.418 1 97.62 95 THR B N 1
ATOM 1922 C CA . THR B 1 95 ? 2.824 20.328 2.197 1 97.62 95 THR B CA 1
ATOM 1923 C C . THR B 1 95 ? 3.291 19.656 3.479 1 97.62 95 THR B C 1
ATOM 1925 O O . THR B 1 95 ? 2.934 20.062 4.578 1 97.62 95 THR B O 1
ATOM 1928 N N . GLY B 1 96 ? 4.012 18.531 3.361 1 97.25 96 GLY B N 1
ATOM 1929 C CA . GLY B 1 96 ? 4.656 17.891 4.496 1 97.25 96 GLY B CA 1
ATOM 1930 C C . GLY B 1 96 ? 3.775 16.859 5.176 1 97.25 96 GLY B C 1
ATOM 1931 O O . GLY B 1 96 ? 4.082 16.406 6.277 1 97.25 96 GLY B O 1
ATOM 1932 N N . VAL B 1 97 ? 2.639 16.516 4.578 1 97.38 97 VAL B N 1
ATOM 1933 C CA . VAL B 1 97 ? 1.745 15.523 5.164 1 97.38 97 VAL B CA 1
ATOM 1934 C C . VAL B 1 97 ? 1.525 14.375 4.176 1 97.38 97 VAL B C 1
ATOM 1936 O O . VAL B 1 97 ? 1.186 14.609 3.014 1 97.38 97 VAL B O 1
ATOM 1939 N N . LYS B 1 98 ? 1.78 13.188 4.656 1 94.25 98 LYS B N 1
ATOM 1940 C CA . LYS B 1 98 ? 1.576 11.992 3.852 1 94.25 98 LYS B CA 1
ATOM 1941 C C . LYS B 1 98 ? 0.736 10.961 4.602 1 94.25 98 LYS B C 1
ATOM 1943 O O . LYS B 1 98 ? 0.756 10.914 5.832 1 94.25 98 LYS B O 1
ATOM 1948 N N . THR B 1 99 ? 0.012 10.242 3.83 1 92.69 99 THR B N 1
ATOM 1949 C CA . THR B 1 99 ? -0.747 9.141 4.414 1 92.69 99 THR B CA 1
ATOM 1950 C C . THR B 1 99 ? -0.331 7.812 3.793 1 92.69 99 THR B C 1
ATOM 1952 O O . THR B 1 99 ? -0.084 7.734 2.588 1 92.69 99 THR B O 1
ATOM 1955 N N . LYS B 1 100 ? -0.209 6.98 4.723 1 85.25 100 LYS B N 1
ATOM 1956 C CA . LYS B 1 100 ? 0.12 5.637 4.25 1 85.25 100 LYS B CA 1
ATOM 1957 C C . LYS B 1 100 ? -1.11 4.941 3.678 1 85.25 100 LYS B C 1
ATOM 1959 O O . LYS B 1 100 ? -2.133 4.816 4.355 1 85.25 100 LYS B O 1
ATOM 1964 N N . GLU B 1 101 ? -1.226 4.84 2.518 1 75.12 101 GLU B N 1
ATOM 1965 C CA . GLU B 1 101 ? -2.314 4.148 1.831 1 75.12 101 GLU B CA 1
ATOM 1966 C C . GLU B 1 101 ? -1.922 2.717 1.475 1 75.12 101 GLU B C 1
ATOM 1968 O O . GLU B 1 101 ? -0.745 2.43 1.247 1 75.12 101 GLU B O 1
ATOM 1973 N N . LEU B 1 102 ? -2.924 1.978 2.012 1 59.34 102 LEU B N 1
ATOM 1974 C CA . LEU B 1 102 ? -2.822 0.523 1.945 1 59.34 102 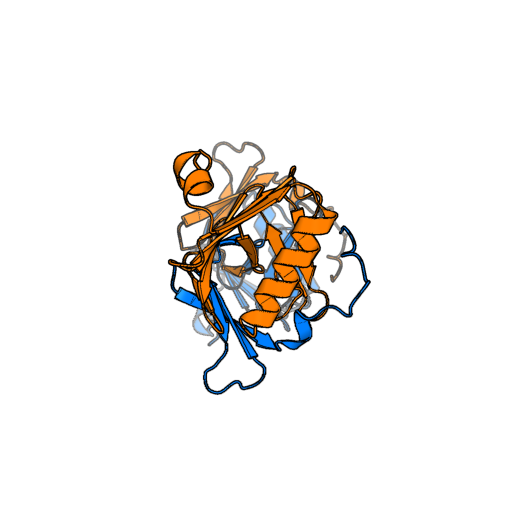LEU B CA 1
ATOM 1975 C C . LEU B 1 102 ? -2.473 0.067 0.532 1 59.34 102 LEU B C 1
ATOM 1977 O O . LEU B 1 102 ? -2.836 0.726 -0.445 1 59.34 102 LEU B O 1
ATOM 1981 N N . LEU B 1 103 ? -2.092 -0.976 0.493 1 62.06 103 LEU B N 1
ATOM 1982 C CA . LEU B 1 103 ? -1.531 -2.143 -0.181 1 62.06 103 LEU B CA 1
ATOM 1983 C C . LEU B 1 103 ? -2.383 -2.535 -1.385 1 62.06 103 LEU B C 1
ATOM 1985 O O . LEU B 1 103 ? -3.607 -2.398 -1.354 1 62.06 103 LEU B O 1
ATOM 1989 N N . LEU B 1 104 ? -1.843 -2.203 -2.402 1 72.19 104 LEU B N 1
ATOM 1990 C CA . LEU B 1 104 ? -2.527 -2.68 -3.6 1 72.19 104 LEU B CA 1
ATOM 1991 C C . LEU B 1 104 ? -2.123 -4.113 -3.924 1 72.19 104 LEU B C 1
ATOM 1993 O O . LEU B 1 104 ? -1.008 -4.535 -3.609 1 72.19 104 LEU B O 1
ATOM 1997 N N . TRP B 1 105 ? -3.156 -4.953 -4.203 1 82.25 105 TRP B N 1
ATOM 1998 C CA . TRP B 1 105 ? -2.846 -6.238 -4.82 1 82.25 105 TRP B CA 1
ATOM 1999 C C . TRP B 1 105 ? -2.377 -6.051 -6.258 1 82.25 105 TRP B C 1
ATOM 2001 O O . TRP B 1 105 ? -3.039 -5.379 -7.055 1 82.25 105 TRP B O 1
ATOM 2011 N N . VAL B 1 106 ? -1.254 -6.383 -6.469 1 87.94 106 VAL B N 1
ATOM 2012 C CA . VAL B 1 106 ? -0.718 -6.285 -7.824 1 87.94 106 VAL B CA 1
ATOM 2013 C C . VAL B 1 106 ? -0.672 -7.672 -8.461 1 87.94 106 VAL B C 1
ATOM 2015 O O . VAL B 1 106 ? -0.278 -8.648 -7.816 1 87.94 106 VAL B O 1
ATOM 2018 N N . THR B 1 107 ? -1.069 -7.746 -9.781 1 94 107 THR B N 1
ATOM 2019 C CA . THR B 1 107 ? -1.08 -9.008 -10.516 1 94 107 THR B CA 1
ATOM 2020 C C . THR B 1 107 ? 0.322 -9.367 -11 1 94 107 THR B C 1
ATOM 2022 O O . THR B 1 107 ? 1.052 -8.5 -11.492 1 94 107 THR B O 1
ATOM 2025 N N . LEU B 1 108 ? 0.686 -10.617 -10.875 1 96.44 108 LEU B N 1
ATOM 2026 C CA . LEU B 1 108 ? 1.937 -11.117 -11.438 1 96.44 108 LEU B CA 1
ATOM 2027 C C . LEU B 1 108 ? 1.707 -11.734 -12.812 1 96.44 108 LEU B C 1
ATOM 2029 O O . LEU B 1 108 ? 0.674 -12.367 -13.047 1 96.44 108 LEU B O 1
ATOM 2033 N N . SER B 1 109 ? 2.75 -11.531 -13.664 1 97.88 109 SER B N 1
ATOM 2034 C CA . SER B 1 109 ? 2.609 -12.078 -15.008 1 97.88 109 SER B CA 1
ATOM 2035 C C . SER B 1 109 ? 3.768 -13.016 -15.344 1 97.88 109 SER B C 1
ATOM 2037 O O . SER B 1 109 ? 3.615 -13.938 -16.156 1 97.88 109 SER B O 1
ATOM 2039 N N . ASP B 1 110 ? 4.918 -12.68 -14.781 1 98.25 110 ASP B N 1
ATOM 2040 C CA . ASP B 1 110 ? 6.105 -13.469 -15.117 1 98.25 110 ASP B CA 1
ATOM 2041 C C . ASP B 1 110 ? 6.93 -13.781 -13.875 1 98.25 110 ASP B C 1
ATOM 2043 O O . ASP B 1 110 ? 6.996 -12.969 -12.945 1 98.25 110 ASP B O 1
ATOM 2047 N N . ILE B 1 111 ? 7.492 -14.953 -13.906 1 98.44 111 ILE B N 1
ATOM 2048 C CA . ILE B 1 111 ? 8.492 -15.391 -12.938 1 98.44 111 ILE B CA 1
ATOM 2049 C C . ILE B 1 111 ? 9.695 -15.969 -13.664 1 98.44 111 ILE B C 1
ATOM 2051 O O . ILE B 1 111 ? 9.547 -16.797 -14.57 1 98.44 111 ILE B O 1
ATOM 2055 N N . TYR B 1 112 ? 10.906 -15.523 -13.305 1 98.06 112 TYR B N 1
ATOM 2056 C CA . TYR B 1 112 ? 12.031 -16.125 -14.016 1 98.06 112 TYR B CA 1
ATOM 2057 C C . TYR B 1 112 ? 13.305 -16.047 -13.188 1 98.06 112 TYR B C 1
ATOM 2059 O O . TYR B 1 112 ? 13.453 -15.172 -12.336 1 98.06 112 TYR B O 1
ATOM 2067 N N . LEU B 1 113 ? 14.141 -16.953 -13.508 1 97.44 113 LEU B N 1
ATOM 2068 C CA . LEU B 1 113 ? 15.477 -17 -12.93 1 97.44 113 LEU B CA 1
ATOM 2069 C C . LEU B 1 113 ? 16.469 -16.234 -13.797 1 97.44 113 LEU B C 1
ATOM 2071 O O . LEU B 1 113 ? 16.266 -16.094 -15.008 1 97.44 113 LEU B O 1
ATOM 2075 N N . ASP B 1 114 ? 17.453 -15.805 -13.031 1 89.62 114 ASP B N 1
ATOM 2076 C CA . ASP B 1 114 ? 18.562 -15.25 -13.805 1 89.62 114 ASP B CA 1
ATOM 2077 C C . ASP B 1 114 ? 19.25 -16.328 -14.641 1 89.62 114 ASP B C 1
ATOM 2079 O O . ASP B 1 114 ? 19.281 -17.5 -14.242 1 89.62 114 ASP B O 1
ATOM 2083 N N . ASP B 1 115 ? 19.656 -16.016 -15.766 1 86.81 115 ASP B N 1
ATOM 2084 C CA . ASP B 1 115 ? 20.5 -16.875 -16.594 1 86.81 115 ASP B CA 1
ATOM 2085 C C . ASP B 1 115 ? 21.844 -16.203 -16.891 1 86.81 115 ASP B C 1
ATOM 2087 O O . ASP B 1 115 ? 21.906 -15.227 -17.641 1 86.81 115 ASP B O 1
ATOM 2091 N N . PRO B 1 116 ? 22.922 -16.75 -16.375 1 90 116 PRO B N 1
ATOM 2092 C CA . PRO B 1 116 ? 23.047 -17.938 -15.531 1 90 116 PRO B CA 1
ATOM 2093 C C . PRO B 1 116 ? 22.453 -17.734 -14.141 1 90 116 PRO B C 1
ATOM 2095 O O . PRO B 1 116 ? 22.312 -16.594 -13.68 1 90 116 PRO B O 1
ATOM 2098 N N . PRO B 1 117 ? 22.094 -18.859 -13.43 1 87.44 117 PRO B N 1
ATOM 2099 C CA . PRO B 1 117 ? 21.438 -18.766 -12.125 1 87.44 117 PRO B CA 1
ATOM 2100 C C . PRO B 1 117 ? 22.312 -18.078 -11.078 1 87.44 117 PRO B C 1
ATOM 2102 O O . PRO B 1 117 ? 23.5 -18.406 -10.961 1 87.44 117 PRO B O 1
ATOM 2105 N N . THR B 1 118 ? 21.828 -17.094 -10.391 1 92.94 118 THR B N 1
ATOM 2106 C CA . THR B 1 118 ? 22.516 -16.359 -9.328 1 92.94 118 THR B CA 1
ATOM 2107 C C . THR B 1 118 ? 21.922 -16.719 -7.965 1 92.94 118 THR B C 1
ATOM 2109 O O . THR B 1 118 ? 22.391 -16.219 -6.938 1 92.94 118 THR B O 1
ATOM 2112 N N . GLY B 1 119 ? 20.953 -17.531 -7.98 1 94.12 119 GLY B N 1
ATOM 2113 C CA . GLY B 1 119 ? 20.266 -17.828 -6.738 1 94.12 119 GLY B CA 1
ATOM 2114 C C . GLY B 1 119 ? 19.109 -16.891 -6.461 1 94.12 119 GLY B C 1
ATOM 2115 O O . GLY B 1 119 ? 18.578 -16.859 -5.348 1 94.12 119 GLY B O 1
ATOM 2116 N N . LYS B 1 120 ? 18.781 -16.125 -7.531 1 96.19 120 LYS B N 1
ATOM 2117 C CA . LYS B 1 120 ? 17.672 -15.172 -7.375 1 96.19 120 LYS B CA 1
ATOM 2118 C C . LYS B 1 120 ? 16.531 -15.484 -8.344 1 96.19 120 LYS B C 1
ATOM 2120 O O . LYS B 1 120 ? 16.75 -16.109 -9.383 1 96.19 120 LYS B O 1
ATOM 2125 N N . ILE B 1 121 ? 15.414 -15.086 -7.902 1 97.19 121 ILE B N 1
ATOM 2126 C CA . ILE B 1 121 ? 14.203 -15.258 -8.695 1 97.19 121 ILE B CA 1
ATOM 2127 C C . ILE B 1 121 ? 13.469 -13.93 -8.812 1 97.19 121 ILE B C 1
ATOM 2129 O O . ILE B 1 121 ? 13.359 -13.18 -7.84 1 97.19 121 ILE B O 1
ATOM 2133 N N . THR B 1 122 ? 13.008 -13.586 -10.008 1 97.69 122 THR B N 1
ATOM 2134 C CA . THR B 1 122 ? 12.359 -12.305 -10.281 1 97.69 122 THR B CA 1
ATOM 2135 C C . THR B 1 122 ? 10.875 -12.5 -10.586 1 97.69 122 THR B C 1
ATOM 2137 O O . THR B 1 122 ? 10.508 -13.406 -11.336 1 97.69 122 THR B O 1
ATOM 2140 N N . PHE B 1 123 ? 10.055 -11.68 -9.938 1 97.5 123 PHE B N 1
ATOM 2141 C CA . PHE B 1 123 ? 8.625 -11.602 -10.188 1 97.5 123 PHE B CA 1
ATOM 2142 C C . PHE B 1 123 ? 8.258 -10.297 -10.867 1 97.5 123 PHE B C 1
ATOM 2144 O O . PHE B 1 123 ? 8.633 -9.219 -10.398 1 97.5 123 PHE B O 1
ATOM 2151 N N . LYS B 1 124 ? 7.566 -10.414 -11.969 1 96 124 LYS B N 1
ATOM 2152 C CA . LYS B 1 124 ? 7.281 -9.227 -12.773 1 96 124 LYS B CA 1
ATOM 2153 C C . LYS B 1 124 ? 5.777 -9.055 -12.984 1 96 124 LYS B C 1
ATOM 2155 O O . LYS B 1 124 ? 5.051 -10.039 -13.141 1 96 124 LYS B O 1
ATOM 2160 N N . THR B 1 125 ? 5.328 -7.801 -13 1 94.62 125 THR B N 1
ATOM 2161 C CA . THR B 1 125 ? 3.938 -7.465 -13.289 1 94.62 125 THR B CA 1
ATOM 2162 C C . THR B 1 125 ? 3.754 -7.156 -14.773 1 94.62 125 THR B C 1
ATOM 2164 O O . THR B 1 125 ? 4.73 -6.906 -15.492 1 94.62 125 THR B O 1
ATOM 2167 N N . PRO B 1 126 ? 2.475 -7.156 -15.195 1 91.94 126 PRO B N 1
ATOM 2168 C CA . PRO B 1 126 ? 2.221 -6.793 -16.594 1 91.94 126 PRO B CA 1
ATOM 2169 C C . PRO B 1 126 ? 2.65 -5.363 -16.906 1 91.94 126 PRO B C 1
ATOM 2171 O O . PRO B 1 126 ? 2.957 -5.059 -18.062 1 91.94 126 PRO B O 1
ATOM 2174 N N . THR B 1 127 ? 2.793 -4.539 -15.836 1 86.25 127 THR B N 1
ATOM 2175 C CA . THR B 1 127 ? 3.137 -3.143 -16.062 1 86.25 127 THR B CA 1
ATOM 2176 C C . THR B 1 127 ? 4.648 -2.945 -16.047 1 86.25 127 THR B C 1
ATOM 2178 O O . THR B 1 127 ? 5.137 -1.818 -16.156 1 86.25 127 THR B O 1
ATOM 2181 N N . GLY B 1 128 ? 5.336 -3.959 -15.805 1 87.38 128 GLY B N 1
ATOM 2182 C CA . GLY B 1 128 ? 6.785 -3.898 -15.891 1 87.38 128 GLY B CA 1
ATOM 2183 C C . GLY B 1 128 ? 7.457 -3.756 -14.539 1 87.38 128 GLY B C 1
ATOM 2184 O O . GLY B 1 128 ? 8.688 -3.723 -14.445 1 87.38 128 GLY B O 1
ATOM 2185 N N . LEU B 1 129 ? 6.633 -3.609 -13.438 1 83.94 129 LEU B N 1
ATOM 2186 C CA . LEU B 1 129 ? 7.223 -3.623 -12.109 1 83.94 129 LEU B CA 1
ATOM 2187 C C . LEU B 1 129 ? 7.727 -5.016 -11.75 1 83.94 129 LEU B C 1
ATOM 2189 O O . LEU B 1 129 ? 7.168 -6.02 -12.203 1 83.94 129 LEU B O 1
ATOM 2193 N N . TYR B 1 130 ? 8.93 -4.957 -11.062 1 90.56 130 TYR B N 1
ATOM 2194 C CA . TYR B 1 130 ? 9.438 -6.273 -10.68 1 90.56 130 TYR B CA 1
ATOM 2195 C C . TYR B 1 130 ? 10.141 -6.219 -9.336 1 90.56 130 TYR B C 1
ATOM 2197 O O . TYR B 1 130 ? 10.531 -5.141 -8.875 1 90.56 130 TYR B O 1
ATOM 2205 N N . ARG B 1 131 ? 10.148 -7.371 -8.664 1 91.38 131 ARG B N 1
ATOM 2206 C CA . ARG B 1 131 ? 10.953 -7.602 -7.469 1 91.38 131 ARG B CA 1
ATOM 2207 C C . ARG B 1 131 ? 11.766 -8.891 -7.59 1 91.38 131 ARG B C 1
ATOM 2209 O O . ARG B 1 131 ? 11.336 -9.836 -8.25 1 91.38 131 ARG B O 1
ATOM 2216 N N . THR B 1 132 ? 12.891 -8.867 -6.984 1 94.12 132 THR B N 1
ATOM 2217 C CA . THR B 1 132 ? 13.773 -10.023 -6.984 1 94.12 132 THR B CA 1
ATOM 2218 C C . THR B 1 132 ? 14.031 -10.508 -5.562 1 94.12 132 THR B C 1
ATOM 2220 O O . THR B 1 132 ? 14.242 -9.703 -4.652 1 94.12 132 THR B O 1
ATOM 2223 N N . PHE B 1 133 ? 14.016 -11.812 -5.355 1 95.06 133 PHE B N 1
ATOM 2224 C CA . PHE B 1 133 ? 14.203 -12.43 -4.047 1 95.06 133 PHE B CA 1
ATOM 2225 C C . PHE B 1 133 ? 15.156 -13.617 -4.141 1 95.06 133 PHE B C 1
ATOM 2227 O O . PHE B 1 133 ? 15.422 -14.125 -5.234 1 95.06 133 PHE B O 1
ATOM 2234 N N . PRO B 1 134 ? 15.703 -14.109 -3.057 1 95.44 134 PRO B N 1
ATOM 2235 C CA . PRO B 1 134 ? 16.422 -15.391 -3.068 1 95.44 134 PRO B CA 1
ATOM 2236 C C . PRO B 1 134 ? 15.508 -16.562 -3.395 1 95.44 134 PRO B C 1
ATOM 2238 O O . PRO B 1 134 ? 14.391 -16.656 -2.885 1 95.44 134 PRO B O 1
ATOM 2241 N N . THR B 1 135 ? 15.992 -17.5 -4.195 1 95.62 135 THR B N 1
ATOM 2242 C CA . THR B 1 135 ? 15.211 -18.672 -4.566 1 95.62 135 THR B CA 1
ATOM 2243 C C . THR B 1 135 ? 14.875 -19.516 -3.334 1 95.62 135 THR B C 1
ATOM 2245 O O . THR B 1 135 ? 13.812 -20.125 -3.268 1 95.62 135 THR B O 1
ATOM 2248 N N . SER B 1 136 ? 15.719 -19.484 -2.391 1 93.44 136 SER B N 1
ATOM 2249 C CA . SER B 1 136 ? 15.57 -20.297 -1.188 1 93.44 136 SER B CA 1
ATOM 2250 C C . SER B 1 136 ? 14.32 -19.906 -0.409 1 93.44 136 SER B C 1
ATOM 2252 O O . SER B 1 136 ? 13.781 -20.719 0.351 1 93.44 136 SER B O 1
ATOM 2254 N N . ALA B 1 137 ? 13.867 -18.703 -0.615 1 93.56 137 ALA B N 1
ATOM 2255 C CA . ALA B 1 137 ? 12.688 -18.219 0.102 1 93.56 137 ALA B CA 1
ATOM 2256 C C . ALA B 1 137 ? 11.43 -18.969 -0.363 1 93.56 137 ALA B C 1
ATOM 2258 O O . ALA B 1 137 ? 10.398 -18.922 0.31 1 93.56 137 ALA B O 1
ATOM 2259 N N . PHE B 1 138 ? 11.508 -19.656 -1.48 1 95.75 138 PHE B N 1
ATOM 2260 C CA . PHE B 1 138 ? 10.344 -20.297 -2.08 1 95.75 138 PHE B CA 1
ATOM 2261 C C . PHE B 1 138 ? 10.531 -21.812 -2.137 1 95.75 138 PHE B C 1
ATOM 2263 O O . PHE B 1 138 ? 9.844 -22.5 -2.898 1 95.75 138 PHE B O 1
ATOM 2270 N N . GLU B 1 139 ? 11.477 -22.25 -1.47 1 93.69 139 GLU B N 1
ATOM 2271 C CA . GLU B 1 139 ? 11.695 -23.688 -1.395 1 93.69 139 GLU B CA 1
ATOM 2272 C C . GLU B 1 139 ? 11.094 -24.281 -0.121 1 93.69 139 GLU B C 1
ATOM 2274 O O . GLU B 1 139 ? 11.172 -23.656 0.946 1 93.69 139 GLU B O 1
ATOM 2279 N N . VAL B 1 140 ? 10.398 -25.266 -0.332 1 89.44 140 VAL B N 1
ATOM 2280 C CA . VAL B 1 140 ? 9.836 -25.969 0.821 1 89.44 140 VAL B CA 1
ATOM 2281 C C . VAL B 1 140 ? 10.414 -27.375 0.913 1 89.44 140 VAL B C 1
ATOM 2283 O O . VAL B 1 140 ? 10.711 -28 -0.109 1 89.44 140 VAL B O 1
ATOM 2286 N N . ALA B 1 141 ? 10.789 -27.594 2.285 1 74.88 141 ALA B N 1
ATOM 2287 C CA . ALA B 1 141 ? 11.312 -28.922 2.535 1 74.88 141 ALA B CA 1
ATOM 2288 C C . ALA B 1 141 ? 10.266 -30 2.23 1 74.88 141 ALA B C 1
ATOM 2290 O O . ALA B 1 141 ? 9.062 -29.75 2.352 1 74.88 141 ALA B O 1
ATOM 2291 N N . ASP B 1 142 ? 10.594 -31.016 1.681 1 65.81 142 ASP B N 1
ATOM 2292 C CA . ASP B 1 142 ? 9.758 -32.156 1.379 1 65.81 142 ASP B CA 1
ATOM 2293 C C . ASP B 1 142 ? 8.883 -32.531 2.572 1 65.81 142 ASP B C 1
ATOM 2295 O O . ASP B 1 142 ? 9.336 -32.5 3.719 1 65.81 142 ASP B O 1
ATOM 2299 N N . GLY B 1 143 ? 7.414 -32.656 2.465 1 56.59 143 GLY B N 1
ATOM 2300 C CA . GLY B 1 143 ? 6.535 -33.156 3.514 1 56.59 143 GLY B CA 1
ATOM 2301 C C . GLY B 1 143 ? 5.793 -32.062 4.234 1 56.59 143 GLY B C 1
ATOM 2302 O O . GLY B 1 143 ? 4.977 -32.312 5.117 1 56.59 143 GLY B O 1
ATOM 2303 N N . VAL B 1 144 ? 6.262 -30.812 4.191 1 49.22 144 VAL B N 1
ATOM 2304 C CA . VAL B 1 144 ? 5.676 -29.859 5.117 1 49.22 144 VAL B CA 1
ATOM 2305 C C . VAL B 1 144 ? 4.539 -29.109 4.426 1 49.22 144 VAL B C 1
ATOM 2307 O O . VAL B 1 144 ? 4.695 -28.625 3.303 1 49.22 144 VAL B O 1
ATOM 2310 N N . ALA B 1 145 ? 3.354 -29.375 4.848 1 49.62 145 ALA B N 1
ATOM 2311 C CA . ALA B 1 145 ? 2.059 -28.828 4.449 1 49.62 145 ALA B CA 1
ATOM 2312 C C . ALA B 1 145 ? 2.033 -27.312 4.605 1 49.62 145 ALA B C 1
ATOM 2314 O O . ALA B 1 145 ? 2.67 -26.766 5.508 1 49.62 145 ALA B O 1
ATOM 2315 N N . VAL B 1 146 ? 1.752 -26.578 3.6 1 51.72 146 VAL B N 1
ATOM 2316 C CA . VAL B 1 146 ? 1.627 -25.125 3.564 1 51.72 146 VAL B CA 1
ATOM 2317 C C . VAL B 1 146 ? 0.687 -24.672 4.676 1 51.72 146 VAL B C 1
ATOM 2319 O O . VAL B 1 146 ? -0.422 -25.188 4.816 1 51.72 146 VAL B O 1
ATOM 2322 N N . LYS B 1 147 ? 1.192 -24.109 5.59 1 47.81 147 LYS B N 1
ATOM 2323 C CA . LYS B 1 147 ? 0.4 -23.609 6.711 1 47.81 147 LYS B CA 1
ATOM 2324 C C . LYS B 1 147 ? -0.578 -22.531 6.262 1 47.81 147 LYS B C 1
ATOM 2326 O O . LYS B 1 147 ? -0.199 -21.609 5.539 1 47.81 147 LYS B O 1
ATOM 2331 N N . GLU B 1 148 ? -1.801 -22.828 6.289 1 45.41 148 GLU B N 1
ATOM 2332 C CA . GLU B 1 148 ? -2.881 -21.875 6.094 1 45.41 148 GLU B CA 1
ATOM 2333 C C . GLU B 1 148 ? -2.648 -20.609 6.914 1 45.41 148 GLU B C 1
ATOM 2335 O O . GLU B 1 148 ? -2.328 -20.688 8.102 1 45.41 148 GLU B O 1
ATOM 2340 N N . VAL B 1 149 ? -2.51 -19.688 6.164 1 40.75 149 VAL B N 1
ATOM 2341 C CA . VAL B 1 149 ? -2.516 -18.484 6.988 1 40.75 149 VAL B CA 1
ATOM 2342 C C . VAL B 1 149 ? -3.953 -18.016 7.203 1 40.75 149 VAL B C 1
ATOM 2344 O O . VAL B 1 149 ? -4.766 -18.031 6.277 1 40.75 149 VAL B O 1
#

Nearest PDB structures (foldseek):
  6s1l-assembly1_A  TM=3.203E-01  e=7.991E-01  Schizosaccharomyces pombe
  7ksr-assembly1_D  TM=3.126E-01  e=7.144E-01  Homo sapiens
  6zyw-assembly1_D  TM=3.824E-01  e=2.450E+00  Tetrahymena thermophila SB210
  7kra-assembly1_A  TM=2.279E-01  e=5.104E-01  Saccharomyces cerevisiae
  4fhm-assembly1_A  TM=2.788E-01  e=2.317E+00  Schizosaccharomyces pombe 972h-

InterPro domains:
  IPR007493 Protein of unknown function DUF538 [PF04398] (28-139)
  IPR007493 Protein of unknown function DUF538 [PTHR31676] (15-141)
  IPR036758 At5g01610-like superfamily [G3DSA:2.30.240.10] (5-149)
  IPR036758 At5g01610-like superfamily [SSF141562] (13-141)

Solvent-accessible surface area (backbone atoms only — not comparable to full-atom values): 15909 Å² total; per-residue (Å²): 132,80,88,76,44,72,69,54,60,70,60,36,73,44,75,43,68,35,37,71,61,32,52,52,53,51,30,50,49,28,47,75,26,68,38,52,51,37,73,73,75,74,57,66,30,51,35,28,38,29,24,70,91,75,21,37,34,40,40,34,26,81,53,66,45,57,43,66,38,73,84,75,68,41,41,33,36,36,44,33,53,31,39,30,32,50,48,78,35,33,38,33,75,34,42,42,37,29,33,52,36,78,49,48,74,41,57,40,23,34,36,36,48,49,85,75,76,74,57,40,33,35,42,26,27,85,86,66,51,68,52,73,44,56,38,70,62,31,49,59,68,87,90,68,73,76,72,80,108,131,79,87,78,43,72,68,55,60,70,60,37,72,43,75,43,68,35,38,70,59,32,51,52,52,52,28,51,49,29,45,74,27,69,37,52,52,36,74,71,77,75,58,66,30,50,35,29,38,30,24,70,92,75,21,38,35,42,40,33,26,79,51,66,45,59,44,69,38,74,83,76,67,41,42,33,36,35,43,34,55,31,38,30,34,50,48,79,35,31,37,33,72,33,42,42,37,32,33,51,36,78,50,46,73,41,57,40,23,36,37,37,48,47,85,75,77,77,56,38,32,35,40,28,28,84,85,67,53,68,51,73,43,58,39,72,63,30,50,60,67,88,91,67,75,75,72,82,105

pLDDT: mean 91.19, std 11.76, range [40.41, 98.81]

Organism: Daucus carota subsp. sativus (NCBI:txid79200)

Radius of gyration: 26.92 Å; Cα contacts (8 Å, |Δi|>4): 644; chains: 2; bounding box: 46×75×54 Å